Protein AF-A0A7J6SM25-F1 (afdb_monomer_lite)

Organism: Perkinsus olseni (NCBI:txid32597)

Secondary structure (DSSP, 8-state):
-EEE--SSS-EEEE-SS-TTT---EEEEHHHHHHHTTS-HHHHTTTS-GGGT---TT--TTGGG-HHHHHHHHHHHHGGGHHHHIIIIIHHHHHHHHHHHHHHHHTT-HHHHHHHHHHHHHHHHHHHHHHHHHHGGGEEES-TT-TT-EEE----HHHHHHTT-SGGGGS-------SSPPPTT----------------------

Radius of gyration: 27.69 Å; chains: 1; bounding box: 70×31×83 Å

Foldseek 3Di:
DDWDPDPVWIWAFDWLDDPLQTAGATQTVVLVVVCVVDDLVVSCLQAPQLPVDDPPVDCPCLLSHLNSLRVLLVVLCVLPVVVSSVQARVVLNVVLNVQRVVLSVVSDRVSSRVSRVVSSVVSNVSSVVSCQQQPPQWRAQDPVRRHDIHRPDDPLLVCVQVVVDPCPVPDDDDDPDPDRDGSPDDPDDPDDDDDDDDDDDDDDDD

pLDDT: mean 83.97, std 19.09, range [27.69, 98.69]

Sequence (206 aa):
MLGYPDPANPVVFYGTDQPSSSVFVPFLAKTLKEASANDLEGSKKLYSSYYQLGNRADFTTARDSAWWAFDFVSNWMNMNYQNMSEQYVKPAIAEWQPKMIAAADAATTTEAMDAQSSVVKAWWDLSDKLVVRYNDGYYSFPESDPEKVFYMGYPADYLAQIGFNKDYIYPKYVQAAGTPLHADTMVERVGMSYWSVAVAVVVALL

Structure (mmCIF, N/CA/C/O backbone):
data_AF-A0A7J6SM25-F1
#
_entry.id   AF-A0A7J6SM25-F1
#
loop_
_atom_site.group_PDB
_atom_site.id
_atom_site.type_symbol
_atom_site.label_atom_id
_atom_site.label_alt_id
_atom_site.label_comp_id
_atom_site.label_asym_id
_atom_site.label_entity_id
_atom_site.label_seq_id
_atom_site.pdbx_PDB_ins_code
_atom_site.Cartn_x
_atom_site.Cartn_y
_atom_site.Cartn_z
_atom_site.occupancy
_atom_site.B_iso_or_equiv
_atom_site.auth_seq_id
_atom_site.auth_comp_id
_atom_site.auth_asym_id
_atom_site.auth_atom_id
_atom_site.pdbx_PDB_model_num
ATOM 1 N N . MET A 1 1 ? -15.952 -3.440 -1.446 1.00 56.16 1 MET A N 1
ATOM 2 C CA . MET A 1 1 ? -16.344 -3.721 -0.051 1.00 56.16 1 MET A CA 1
ATOM 3 C C . MET A 1 1 ? -16.865 -5.143 0.002 1.00 56.16 1 MET A C 1
ATOM 5 O O . MET A 1 1 ? -17.793 -5.456 -0.732 1.00 56.16 1 MET A O 1
ATOM 9 N N . LEU A 1 2 ? -16.240 -5.997 0.805 1.00 60.22 2 LEU A N 1
ATOM 10 C CA . LEU A 1 2 ? -16.721 -7.350 1.094 1.00 60.22 2 LEU A CA 1
ATOM 11 C C . LEU A 1 2 ? -16.978 -7.411 2.605 1.00 60.22 2 LEU A C 1
ATOM 13 O O . LEU A 1 2 ? -16.144 -6.958 3.388 1.00 60.22 2 LEU A O 1
ATOM 17 N N . GLY A 1 3 ? -18.160 -7.868 3.015 1.00 61.50 3 GLY A N 1
ATOM 18 C CA . GLY A 1 3 ? -18.493 -8.050 4.431 1.00 61.50 3 GLY A CA 1
ATOM 19 C C . GLY A 1 3 ? -18.092 -9.447 4.890 1.00 61.50 3 GLY A C 1
ATOM 20 O O . GLY A 1 3 ? -18.369 -10.414 4.180 1.00 61.50 3 GLY A O 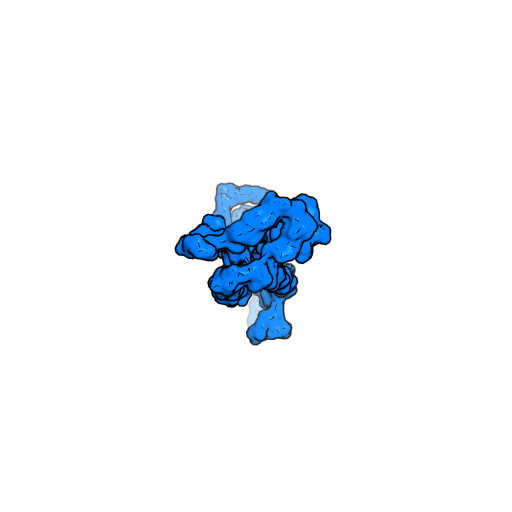1
ATOM 21 N N . TYR A 1 4 ? -17.452 -9.559 6.054 1.00 67.75 4 TYR A N 1
ATOM 22 C CA . TYR A 1 4 ? -17.162 -10.854 6.670 1.00 67.75 4 TYR A CA 1
ATOM 23 C C . TYR A 1 4 ? -18.323 -11.275 7.582 1.00 67.75 4 TYR A C 1
ATOM 25 O O . TYR A 1 4 ? -18.686 -10.503 8.478 1.00 67.75 4 TYR A O 1
ATOM 33 N N . PRO A 1 5 ? -18.937 -12.454 7.370 1.00 63.44 5 PRO A N 1
ATOM 34 C CA . PRO A 1 5 ? -20.103 -12.886 8.127 1.00 63.44 5 PRO A CA 1
ATOM 35 C C . PRO A 1 5 ? -19.690 -13.510 9.469 1.00 63.44 5 PRO A C 1
ATOM 37 O O . PRO A 1 5 ? -19.897 -14.698 9.694 1.00 63.44 5 PRO A O 1
ATOM 40 N N . ASP A 1 6 ? -19.125 -12.707 10.372 1.00 78.88 6 ASP A N 1
ATOM 41 C CA . ASP A 1 6 ? -19.120 -13.012 11.806 1.00 78.88 6 ASP A CA 1
ATOM 42 C C . ASP A 1 6 ? -20.245 -12.198 12.474 1.00 78.88 6 ASP A C 1
ATOM 44 O O . ASP A 1 6 ? -20.138 -10.973 12.572 1.00 78.88 6 ASP A O 1
ATOM 48 N N . PRO A 1 7 ? -21.343 -12.836 12.924 1.00 77.88 7 PRO A N 1
ATOM 49 C CA . PRO A 1 7 ? -22.439 -12.145 13.599 1.00 77.88 7 PRO A CA 1
ATOM 50 C C . PRO A 1 7 ? -22.032 -11.464 14.913 1.00 77.88 7 PRO A C 1
ATOM 52 O O . PRO A 1 7 ? -22.690 -10.507 15.321 1.00 77.88 7 PRO A O 1
ATOM 55 N N . ALA A 1 8 ? -2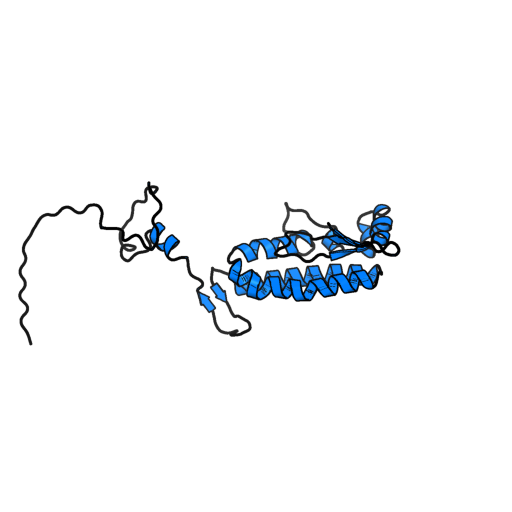0.986 -11.953 15.588 1.00 83.44 8 ALA A N 1
ATOM 56 C CA . ALA A 1 8 ? -20.513 -11.392 16.849 1.00 83.44 8 ALA A CA 1
ATOM 57 C C . ALA A 1 8 ? -19.586 -10.190 16.621 1.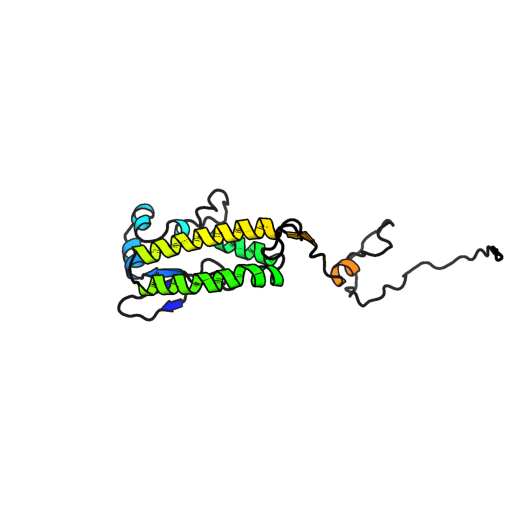00 83.44 8 ALA A C 1
ATOM 59 O O . ALA A 1 8 ? -19.705 -9.180 17.318 1.00 83.44 8 ALA A O 1
ATOM 60 N N . ASN A 1 9 ? -18.702 -10.272 15.623 1.00 87.00 9 ASN A N 1
ATOM 61 C CA . ASN A 1 9 ? -17.765 -9.206 15.272 1.00 87.00 9 ASN A CA 1
ATOM 62 C C . ASN A 1 9 ? -17.786 -8.916 13.763 1.00 87.00 9 ASN A C 1
ATOM 64 O O . ASN A 1 9 ? -16.825 -9.223 13.060 1.00 87.00 9 ASN A O 1
ATOM 68 N N . PRO A 1 10 ? -18.855 -8.294 13.238 1.00 92.06 10 PRO A N 1
ATOM 69 C CA . PRO A 1 10 ? -18.930 -7.999 11.814 1.00 92.06 10 PRO A CA 1
ATOM 70 C C . PRO A 1 10 ? -17.817 -7.033 11.389 1.00 92.06 10 PRO A C 1
ATOM 72 O O . PRO A 1 10 ? -17.609 -5.984 12.011 1.00 92.06 10 PRO A O 1
ATOM 75 N N . VAL A 1 11 ? -17.128 -7.375 10.296 1.00 94.81 11 VAL A N 1
ATOM 76 C CA . VAL A 1 11 ? -16.009 -6.600 9.738 1.00 94.81 11 VAL A CA 1
ATOM 77 C C . VAL A 1 11 ? -16.302 -6.192 8.301 1.00 94.81 11 VAL A C 1
ATOM 79 O O . VAL A 1 11 ? -16.774 -6.982 7.478 1.00 94.81 11 VAL A O 1
ATOM 82 N N . VAL A 1 12 ? -15.988 -4.937 7.998 1.00 94.38 12 VAL A N 1
ATOM 83 C CA . VAL A 1 12 ? -15.967 -4.383 6.651 1.00 94.38 12 VAL A CA 1
ATOM 84 C C . VAL A 1 12 ? -14.541 -4.432 6.129 1.00 94.38 12 VAL A C 1
ATOM 86 O O . VAL A 1 12 ? -13.665 -3.754 6.658 1.00 94.38 12 VAL A O 1
ATOM 89 N N . PHE A 1 13 ? -14.317 -5.184 5.057 1.00 94.75 13 PHE A N 1
ATOM 90 C CA . PHE A 1 13 ? -13.052 -5.158 4.339 1.00 94.75 13 PHE A CA 1
ATOM 91 C C . PHE A 1 13 ? -13.094 -4.100 3.230 1.00 94.75 13 PHE A C 1
ATOM 93 O O . PHE A 1 13 ? -13.897 -4.174 2.285 1.00 94.75 13 PHE A O 1
ATOM 100 N N . TYR A 1 14 ? -12.229 -3.098 3.368 1.00 94.19 14 TYR A N 1
ATOM 101 C CA . TYR A 1 14 ? -12.132 -1.938 2.489 1.00 94.19 14 TYR A CA 1
ATOM 102 C C . TYR A 1 14 ? -10.816 -1.963 1.705 1.00 94.19 14 TYR A C 1
ATOM 104 O O . TYR A 1 14 ? -9.746 -2.080 2.289 1.00 94.19 14 TYR A O 1
ATOM 112 N N . GLY A 1 15 ? -10.906 -1.870 0.379 1.00 93.75 15 GLY A N 1
ATOM 113 C CA . GLY A 1 15 ? -9.759 -1.645 -0.500 1.00 93.75 15 GLY A CA 1
ATOM 114 C C . GLY A 1 15 ? -9.807 -0.202 -0.982 1.00 93.75 15 GLY A C 1
ATOM 115 O O . GLY A 1 15 ? -10.838 0.220 -1.506 1.00 93.75 15 GLY A O 1
ATOM 116 N N . THR A 1 16 ? -8.738 0.550 -0.741 1.00 91.00 16 THR A N 1
ATOM 117 C CA . THR A 1 16 ? -8.718 2.001 -0.971 1.00 91.00 16 THR A CA 1
ATOM 118 C C . THR A 1 16 ? -8.619 2.372 -2.452 1.00 91.00 16 THR A C 1
ATOM 120 O O . THR A 1 16 ? -9.156 3.405 -2.851 1.00 91.00 16 THR A O 1
ATOM 123 N N . ASP A 1 17 ? -7.965 1.525 -3.248 1.00 91.25 17 ASP A N 1
ATOM 124 C CA . ASP A 1 17 ? -7.811 1.676 -4.695 1.00 91.25 17 ASP A CA 1
ATOM 125 C C . ASP A 1 17 ? -8.132 0.342 -5.413 1.00 91.25 17 ASP A C 1
ATOM 127 O O . ASP A 1 17 ? -9.033 -0.394 -4.992 1.00 91.25 17 ASP A O 1
ATOM 131 N N . GLN A 1 18 ? -7.442 0.001 -6.505 1.00 90.00 18 GLN A N 1
ATOM 132 C CA . GLN A 1 18 ? -7.755 -1.171 -7.313 1.00 90.00 18 GLN A CA 1
ATOM 133 C C . GLN A 1 18 ? -7.254 -2.492 -6.691 1.00 90.00 18 GLN A C 1
ATOM 135 O O . GLN A 1 18 ? -6.228 -2.517 -6.002 1.00 90.00 18 GLN A O 1
ATOM 140 N N . PRO A 1 19 ? -7.921 -3.632 -6.970 1.00 89.38 19 PRO A N 1
ATOM 141 C CA . PRO A 1 19 ? -7.558 -4.928 -6.388 1.00 89.38 19 PRO A CA 1
ATOM 142 C C . PRO A 1 19 ? -6.155 -5.439 -6.745 1.00 89.38 19 PRO A C 1
ATOM 144 O O . PRO A 1 19 ? -5.593 -6.234 -6.002 1.00 89.38 19 PRO A O 1
ATOM 147 N N . SER A 1 20 ? -5.587 -5.018 -7.877 1.00 92.69 20 SER A N 1
ATOM 148 C CA . SER A 1 20 ? -4.259 -5.450 -8.343 1.00 92.69 20 SER A CA 1
ATOM 149 C C . SER A 1 20 ? -3.097 -4.852 -7.546 1.00 92.69 20 SER A C 1
ATOM 151 O O . SER A 1 20 ? -1.991 -5.383 -7.621 1.00 92.69 20 SER A O 1
ATOM 153 N N . SER A 1 21 ? -3.328 -3.766 -6.805 1.00 95.62 21 SER A N 1
ATOM 154 C CA . SER A 1 21 ? -2.304 -3.029 -6.048 1.00 95.62 21 SER A CA 1
ATOM 155 C C . SER A 1 21 ? -2.666 -2.791 -4.582 1.00 95.62 21 SER A C 1
ATOM 157 O O . SER A 1 21 ? -1.860 -2.227 -3.844 1.00 95.62 21 SER A O 1
ATOM 159 N N . SER A 1 22 ? -3.860 -3.202 -4.151 1.00 95.81 22 SER A N 1
ATOM 160 C CA . SER A 1 22 ? -4.375 -2.953 -2.804 1.00 95.81 22 SER A CA 1
ATOM 161 C C . SER A 1 22 ? -4.453 -4.220 -1.962 1.00 95.81 22 SER A C 1
ATOM 163 O O . SER A 1 22 ? -4.520 -5.335 -2.476 1.00 95.81 22 SER A O 1
ATOM 165 N N . VAL A 1 23 ? -4.538 -4.025 -0.648 1.00 96.69 23 VAL A N 1
ATOM 166 C CA . VAL A 1 23 ? -5.025 -5.039 0.291 1.00 96.69 23 VAL A CA 1
ATOM 167 C C . VAL A 1 23 ? -6.377 -4.630 0.847 1.00 96.69 23 VAL A C 1
ATOM 169 O O . VAL A 1 23 ? -6.723 -3.450 0.911 1.00 96.69 23 VAL A O 1
ATOM 172 N N . PHE A 1 24 ? -7.142 -5.623 1.273 1.00 96.75 24 PHE A N 1
ATOM 173 C CA . PHE A 1 24 ? -8.395 -5.414 1.969 1.00 96.75 24 PHE A CA 1
ATOM 174 C C . PHE A 1 24 ? -8.135 -5.169 3.454 1.00 96.75 24 PHE A C 1
ATOM 176 O O . PHE A 1 24 ? -7.726 -6.079 4.175 1.00 96.75 24 PHE A O 1
ATOM 183 N N . VAL A 1 25 ? -8.392 -3.941 3.896 1.00 97.38 25 VAL A N 1
ATOM 184 C CA . VAL A 1 25 ? -8.118 -3.435 5.244 1.00 97.38 25 VAL A CA 1
ATOM 185 C C . VAL A 1 25 ? -9.377 -3.537 6.114 1.00 97.38 25 VAL A C 1
ATOM 187 O O . VAL A 1 25 ? -10.463 -3.188 5.638 1.00 97.38 25 VAL A O 1
ATOM 190 N N . PRO A 1 26 ? -9.279 -4.020 7.366 1.00 96.50 26 PRO A N 1
ATOM 191 C CA . PRO A 1 26 ? -10.447 -4.278 8.195 1.00 96.50 26 PRO A CA 1
ATOM 192 C C . PRO A 1 26 ? -10.938 -3.021 8.917 1.00 96.50 26 PRO A C 1
ATOM 194 O O . PRO A 1 26 ? -10.173 -2.304 9.560 1.00 96.50 26 PRO A O 1
ATOM 197 N N . PHE A 1 27 ? -12.249 -2.813 8.888 1.00 96.44 27 PHE A N 1
ATOM 198 C CA . PHE A 1 27 ? -12.964 -1.853 9.719 1.00 96.44 27 PHE A CA 1
ATOM 199 C C . PHE A 1 27 ? -14.048 -2.586 10.502 1.00 96.44 27 PHE A C 1
ATOM 201 O O . PHE A 1 27 ? -15.001 -3.116 9.928 1.00 96.44 27 PHE A O 1
ATOM 208 N N . LEU A 1 28 ? -13.912 -2.628 11.826 1.00 95.31 28 LEU A N 1
ATOM 209 C CA . LEU A 1 28 ? -14.888 -3.297 12.681 1.00 95.31 28 LEU A CA 1
ATOM 210 C C . LEU A 1 28 ? -16.194 -2.497 12.690 1.00 95.31 28 LEU A C 1
ATOM 212 O O . LEU A 1 28 ? -16.190 -1.290 12.941 1.00 95.31 28 LEU A O 1
ATOM 216 N N . ALA A 1 29 ? -17.332 -3.156 12.476 1.00 94.25 29 ALA A N 1
ATOM 217 C CA . ALA A 1 29 ? -18.610 -2.452 12.395 1.00 94.25 29 ALA A CA 1
ATOM 218 C C . ALA A 1 29 ? -18.985 -1.765 13.719 1.00 94.25 29 ALA A C 1
ATOM 220 O O . ALA A 1 29 ? -19.589 -0.694 13.701 1.00 94.25 29 ALA A O 1
ATOM 221 N N . LYS A 1 30 ? -18.586 -2.329 14.872 1.00 93.38 30 LYS A N 1
ATOM 222 C CA . LYS A 1 30 ? -18.767 -1.689 16.190 1.00 93.38 30 LYS A CA 1
ATOM 223 C C . LYS A 1 30 ? -18.033 -0.349 16.283 1.00 93.38 30 LYS A C 1
ATOM 225 O O . LYS A 1 30 ? -18.595 0.632 16.757 1.00 93.38 30 LYS A O 1
ATOM 230 N N . THR A 1 31 ? -16.818 -0.309 15.753 1.00 95.19 31 THR A N 1
ATOM 231 C CA . THR A 1 31 ? -15.947 0.863 15.733 1.00 95.19 31 THR A CA 1
ATOM 232 C C . THR A 1 31 ? -16.470 1.910 14.753 1.00 95.19 31 THR A C 1
ATOM 234 O O . THR A 1 31 ? -16.541 3.085 15.097 1.00 95.19 31 THR A O 1
ATOM 237 N N . LEU A 1 32 ? -16.930 1.489 13.568 1.00 94.44 32 LEU A N 1
ATOM 238 C CA . LEU A 1 32 ? -17.595 2.378 12.608 1.00 94.44 32 LEU A CA 1
ATOM 239 C C . LEU A 1 32 ? -18.896 2.967 13.171 1.00 94.44 32 LEU A C 1
ATOM 241 O O . LEU A 1 32 ? -19.175 4.148 12.977 1.00 94.44 32 LEU A O 1
ATOM 245 N N . LYS A 1 33 ? -19.684 2.164 13.897 1.00 94.81 33 LYS A N 1
ATOM 246 C CA . LYS A 1 33 ? -20.903 2.628 14.568 1.00 94.81 33 LYS A CA 1
ATOM 247 C C . LYS A 1 33 ? -20.586 3.695 15.611 1.00 94.81 33 LYS A C 1
ATOM 249 O O . LYS A 1 33 ? -21.262 4.719 15.634 1.00 94.81 33 LYS A O 1
ATOM 254 N N . GLU A 1 34 ? -19.566 3.486 16.440 1.00 95.56 34 GLU A N 1
ATOM 255 C CA . GLU A 1 34 ? -19.124 4.500 17.404 1.00 95.56 34 GLU A CA 1
ATOM 256 C C . GLU A 1 34 ? -18.622 5.764 16.692 1.00 95.56 34 GLU A C 1
ATOM 258 O O . GLU A 1 34 ? -19.041 6.869 17.031 1.00 95.56 34 GLU A O 1
ATOM 263 N N . ALA A 1 35 ? -17.808 5.617 15.645 1.00 95.44 35 ALA A N 1
ATOM 264 C CA . ALA A 1 35 ? -17.285 6.744 14.878 1.00 95.44 35 ALA A CA 1
ATOM 265 C C . ALA A 1 35 ? -18.387 7.580 14.217 1.00 95.44 35 ALA A C 1
ATOM 267 O O . ALA A 1 35 ? -18.276 8.797 14.168 1.00 95.44 35 ALA A O 1
ATOM 268 N N . SER A 1 36 ? -19.486 6.955 13.779 1.00 94.50 36 SER A N 1
ATOM 269 C CA . SER A 1 36 ? -20.624 7.669 13.177 1.00 94.50 36 SER A CA 1
ATOM 270 C C . SER A 1 36 ? -21.302 8.676 14.116 1.00 94.50 36 SER A C 1
ATOM 272 O O . SER A 1 36 ? -22.010 9.564 13.649 1.00 94.50 36 SER A O 1
ATOM 274 N N . ALA A 1 37 ? -21.080 8.550 15.428 1.00 96.31 37 ALA A N 1
ATOM 275 C CA . ALA A 1 37 ? -21.576 9.473 16.445 1.00 96.31 37 ALA A CA 1
ATOM 276 C C . ALA A 1 37 ? -20.542 10.542 16.858 1.00 96.31 37 ALA A C 1
ATOM 278 O O . ALA A 1 37 ? -20.826 11.345 17.745 1.00 96.31 37 ALA A O 1
ATOM 279 N N . ASN A 1 38 ? -19.352 10.546 16.252 1.00 94.62 38 ASN A N 1
ATOM 280 C CA . ASN A 1 38 ? -18.265 11.477 16.541 1.00 94.62 38 ASN A CA 1
ATOM 281 C C . ASN A 1 38 ? -17.958 12.348 15.312 1.00 94.62 38 ASN A C 1
ATOM 283 O O . ASN A 1 38 ? -18.277 11.997 14.177 1.00 94.62 38 ASN A O 1
ATOM 287 N N . ASP A 1 39 ? -17.305 13.486 15.536 1.00 94.81 39 ASP A N 1
ATOM 288 C CA . ASP A 1 39 ? -16.662 14.237 14.461 1.00 94.81 39 ASP A CA 1
ATOM 289 C C . ASP A 1 39 ? -15.348 13.554 14.021 1.00 94.81 39 ASP A C 1
ATOM 291 O O . ASP A 1 39 ? -14.989 12.463 14.486 1.00 94.81 39 ASP A O 1
ATOM 295 N N . LEU A 1 40 ? -14.627 14.177 13.083 1.00 90.62 40 LEU A N 1
ATOM 296 C CA . LEU A 1 40 ? -13.364 13.628 12.577 1.00 90.62 40 LEU A CA 1
ATOM 297 C C . LEU A 1 40 ? -12.321 13.479 13.691 1.00 90.62 40 LEU A C 1
ATOM 299 O O . LEU A 1 40 ? -11.672 12.437 13.778 1.00 90.62 40 LEU A O 1
ATOM 303 N N . GLU A 1 41 ? -12.206 14.475 14.574 1.00 93.56 41 GLU A N 1
ATOM 304 C CA . GLU A 1 41 ? -11.247 14.457 15.682 1.00 93.56 41 GLU A CA 1
ATOM 305 C C . GLU A 1 41 ? -11.568 13.339 16.681 1.00 93.56 41 GLU A C 1
ATOM 307 O O . GLU A 1 41 ? -10.705 12.518 16.996 1.00 93.56 41 GLU A O 1
ATOM 312 N N . GLY A 1 42 ? -12.829 13.232 17.108 1.00 93.56 42 GLY A N 1
ATOM 313 C CA . GLY A 1 42 ? -13.296 12.181 18.011 1.00 93.56 42 GLY A CA 1
ATOM 314 C C . GLY A 1 42 ? -13.166 10.773 17.426 1.00 93.56 42 GLY A C 1
ATOM 315 O O . GLY A 1 42 ? -13.029 9.806 18.177 1.00 93.56 42 GLY A O 1
ATOM 316 N N . SER A 1 43 ? -13.138 10.649 16.097 1.00 94.75 43 SER A N 1
ATOM 317 C CA . SER A 1 43 ? -12.981 9.375 15.390 1.00 94.75 43 SER A CA 1
ATOM 318 C C . SER A 1 43 ? -11.528 8.901 15.253 1.00 94.75 43 SER A C 1
ATOM 320 O O . SER A 1 43 ? -11.309 7.726 14.957 1.00 94.75 43 SER A O 1
ATOM 322 N N . LYS A 1 44 ? -10.520 9.752 15.501 1.00 93.81 44 LYS A N 1
ATOM 323 C CA . LYS A 1 44 ? -9.092 9.386 15.346 1.00 93.81 44 LYS A CA 1
ATOM 324 C C . LYS A 1 44 ? -8.613 8.286 16.295 1.00 93.81 44 LYS A C 1
ATOM 326 O O . LYS A 1 44 ? -7.612 7.639 16.023 1.00 93.81 44 LYS A O 1
ATOM 331 N N . LYS A 1 45 ? -9.323 8.072 17.406 1.00 94.12 45 LYS A N 1
ATOM 332 C CA . LYS A 1 45 ? -9.065 6.976 18.360 1.00 94.12 45 LYS A CA 1
ATOM 333 C C . LYS A 1 45 ? -9.712 5.645 17.951 1.00 94.12 45 LYS A C 1
ATOM 335 O O . LYS A 1 45 ? -9.545 4.648 18.646 1.00 94.12 45 LYS A O 1
ATOM 340 N N . LEU A 1 46 ? -10.538 5.659 16.903 1.00 96.81 46 LEU A N 1
ATOM 341 C CA . LEU A 1 46 ? -11.371 4.530 16.491 1.00 96.81 46 LEU A CA 1
ATOM 342 C C . LEU A 1 46 ? -10.815 3.866 15.234 1.00 96.81 46 LEU A C 1
ATOM 344 O O . LEU A 1 46 ? -10.841 2.650 15.112 1.00 96.81 46 LEU A O 1
ATOM 348 N N . TYR A 1 47 ? -10.288 4.640 14.297 1.00 96.62 47 TYR A N 1
ATOM 349 C CA . TYR A 1 47 ? -9.604 4.111 13.126 1.00 96.62 47 TYR A CA 1
ATOM 350 C C . TYR A 1 47 ? -8.536 5.095 12.668 1.00 96.62 47 TYR A C 1
ATOM 352 O O . TYR A 1 47 ? -8.537 6.269 13.043 1.00 96.62 47 TYR A O 1
ATOM 360 N N . SER A 1 48 ? -7.615 4.600 11.851 1.00 97.12 48 SER A N 1
ATOM 361 C CA . SER A 1 48 ? -6.443 5.358 11.443 1.00 97.12 48 SER A CA 1
ATOM 362 C C . SER A 1 48 ? -6.815 6.638 10.688 1.00 97.12 48 SER A C 1
ATOM 364 O O . SER A 1 48 ? -7.593 6.610 9.728 1.00 97.12 48 SER A O 1
ATOM 366 N N . SER A 1 49 ? -6.204 7.762 11.077 1.00 95.94 49 SER A N 1
ATOM 367 C CA . SER A 1 49 ? -6.439 9.076 10.465 1.00 95.94 49 SER A CA 1
ATOM 368 C C . SER A 1 49 ? -6.088 9.121 8.977 1.00 95.94 49 SER A C 1
ATOM 370 O O . SER A 1 49 ? -6.663 9.930 8.253 1.00 95.94 49 SER A O 1
ATOM 372 N N . TYR A 1 50 ? -5.227 8.217 8.493 1.00 96.75 50 TYR A N 1
ATOM 373 C CA . TYR A 1 50 ? -4.931 8.088 7.063 1.00 96.75 50 TYR A CA 1
ATOM 374 C C . TYR A 1 50 ? -6.188 7.851 6.213 1.00 96.75 50 TYR A C 1
ATOM 376 O O . TYR A 1 50 ? -6.232 8.248 5.052 1.00 96.75 50 TYR A O 1
ATOM 384 N N . TYR A 1 51 ? -7.223 7.223 6.779 1.00 95.94 51 TYR A N 1
ATOM 385 C CA . TYR A 1 51 ? -8.485 6.943 6.086 1.00 95.94 51 TYR A CA 1
ATOM 386 C C . TYR A 1 51 ? -9.524 8.062 6.238 1.00 95.94 51 TYR A C 1
ATOM 388 O O . TYR A 1 51 ? -10.597 7.975 5.649 1.00 95.94 51 TYR A O 1
ATOM 396 N N . GLN A 1 52 ? -9.217 9.118 6.998 1.00 93.75 52 GLN A N 1
ATOM 397 C CA . GLN A 1 52 ? -10.044 10.329 7.079 1.00 93.75 52 GLN A CA 1
ATOM 398 C C . GLN A 1 52 ? -9.684 11.349 5.989 1.00 93.75 52 GLN A C 1
ATOM 400 O O . GLN A 1 52 ? -10.472 12.247 5.696 1.00 93.75 52 GLN A O 1
ATOM 405 N N . LEU A 1 53 ? -8.496 11.217 5.388 1.00 88.94 53 LEU A N 1
ATOM 406 C CA . LEU A 1 53 ? -7.957 12.141 4.396 1.00 88.94 53 LEU A CA 1
ATOM 407 C C . LEU A 1 53 ? -7.921 11.490 3.011 1.00 88.94 53 LEU A C 1
ATOM 409 O O . LEU A 1 53 ? -7.389 10.396 2.824 1.00 88.94 53 LEU A O 1
ATOM 413 N N . GLY A 1 54 ? -8.469 12.188 2.017 1.00 84.00 54 GLY A N 1
ATOM 414 C CA . GLY A 1 54 ? -8.556 11.700 0.637 1.00 84.00 54 GLY A CA 1
ATOM 415 C C . GLY A 1 54 ? -8.806 12.804 -0.386 1.00 84.00 54 GLY A C 1
ATOM 416 O O . GLY A 1 54 ? -9.503 12.572 -1.373 1.00 84.00 54 GLY A O 1
ATOM 417 N N . ASN A 1 55 ? -8.301 14.020 -0.138 1.00 90.00 55 ASN A N 1
ATOM 418 C CA . ASN A 1 55 ? -8.437 15.117 -1.092 1.00 90.00 55 ASN A CA 1
ATOM 419 C C . ASN A 1 55 ? -7.607 14.825 -2.350 1.00 90.00 55 ASN A C 1
ATOM 421 O O . ASN A 1 55 ? -6.388 14.964 -2.357 1.00 90.00 55 ASN A O 1
ATOM 425 N N . ARG A 1 56 ? -8.294 14.445 -3.426 1.00 90.88 56 ARG A N 1
ATOM 426 C CA . ARG A 1 56 ? -7.675 14.070 -4.706 1.00 90.88 56 ARG A CA 1
ATOM 427 C C . ARG A 1 56 ? -7.179 15.268 -5.515 1.00 90.88 56 ARG A C 1
ATOM 429 O O . ARG A 1 56 ? -6.472 15.085 -6.496 1.00 90.88 56 ARG A O 1
ATOM 436 N N . ALA A 1 57 ? -7.573 16.482 -5.135 1.00 92.44 57 ALA A N 1
ATOM 437 C CA . ALA A 1 57 ? -7.158 17.708 -5.809 1.00 92.44 57 ALA A CA 1
ATOM 438 C C . ALA A 1 57 ? -5.883 18.321 -5.205 1.00 92.44 57 ALA A C 1
ATOM 440 O O . ALA A 1 57 ? -5.369 19.295 -5.748 1.00 92.44 57 ALA A O 1
ATOM 441 N N . ASP A 1 58 ? -5.384 17.781 -4.088 1.00 90.19 58 ASP A N 1
ATOM 442 C CA . ASP A 1 58 ? -4.252 18.341 -3.357 1.00 90.19 58 ASP A CA 1
ATOM 443 C C . ASP A 1 58 ? -3.297 17.237 -2.892 1.00 90.19 58 ASP A C 1
ATOM 445 O O . ASP A 1 58 ? -3.611 16.439 -2.008 1.00 90.19 58 ASP A O 1
ATOM 449 N N . PHE A 1 59 ? -2.106 17.215 -3.488 1.00 93.88 59 PHE A N 1
ATOM 450 C CA . PHE A 1 59 ? -1.065 16.248 -3.154 1.00 93.88 59 PHE A CA 1
ATOM 451 C C . PHE A 1 59 ? -0.197 16.686 -1.960 1.00 93.88 59 PHE A C 1
ATOM 453 O O . PHE A 1 59 ? 0.607 15.902 -1.464 1.00 93.88 59 PHE A O 1
ATOM 460 N N . THR A 1 60 ? -0.344 17.914 -1.447 1.00 93.50 60 THR A N 1
ATOM 461 C CA . THR A 1 60 ? 0.488 18.410 -0.331 1.00 93.50 60 THR A CA 1
ATOM 462 C C . THR A 1 60 ? 0.271 17.628 0.965 1.00 93.50 60 THR A C 1
ATOM 464 O O . THR A 1 60 ? 1.186 17.515 1.777 1.00 93.50 60 THR A O 1
ATOM 467 N N . THR A 1 61 ? -0.909 17.026 1.124 1.00 90.88 61 THR A N 1
ATOM 468 C CA . THR A 1 61 ? -1.280 16.172 2.265 1.00 90.88 61 THR A CA 1
ATOM 469 C C . THR A 1 61 ? -1.232 14.680 1.926 1.00 90.88 61 THR A C 1
ATOM 471 O O . THR A 1 61 ? -1.711 13.850 2.697 1.00 90.88 61 THR A O 1
ATOM 474 N N . ALA A 1 62 ? -0.648 14.307 0.779 1.00 94.38 62 ALA A N 1
ATOM 475 C CA . ALA A 1 62 ? -0.678 12.934 0.281 1.00 94.38 62 ALA A CA 1
ATOM 476 C C . ALA A 1 62 ? -0.113 11.927 1.283 1.00 94.38 62 ALA A C 1
ATOM 478 O O . ALA A 1 62 ? -0.730 10.893 1.520 1.00 94.38 62 ALA A O 1
ATOM 479 N N . ARG A 1 63 ? 1.003 12.255 1.944 1.00 95.00 63 ARG A N 1
ATOM 480 C CA . ARG A 1 63 ? 1.644 11.362 2.925 1.00 95.00 63 ARG A CA 1
ATOM 481 C C . ARG A 1 63 ? 0.754 11.021 4.124 1.00 95.00 63 ARG A C 1
ATOM 483 O O . ARG A 1 63 ? 0.955 9.975 4.734 1.00 95.00 63 ARG A O 1
ATOM 490 N N . ASP A 1 64 ? -0.271 11.827 4.385 1.00 95.31 64 ASP A N 1
ATOM 491 C CA . ASP A 1 64 ? -1.268 11.598 5.431 1.00 95.31 64 ASP A CA 1
ATOM 492 C C . ASP A 1 64 ? -2.561 10.956 4.903 1.00 95.31 64 ASP A C 1
ATOM 494 O O . ASP A 1 64 ? -3.541 10.846 5.635 1.00 95.31 64 ASP A O 1
ATOM 498 N N . SER A 1 65 ? -2.579 10.472 3.660 1.00 96.62 65 SER A N 1
ATOM 499 C CA . SER A 1 65 ? -3.745 9.853 3.032 1.00 96.62 65 SER A CA 1
ATOM 500 C C . SER A 1 65 ? -3.474 8.411 2.615 1.00 96.62 65 SER A C 1
ATOM 502 O O . SER A 1 65 ? -2.564 8.121 1.837 1.00 96.62 65 SER A O 1
ATOM 504 N N . ALA A 1 66 ? -4.339 7.501 3.069 1.00 97.12 66 ALA A N 1
ATOM 505 C CA . ALA A 1 66 ? -4.373 6.132 2.573 1.00 97.12 66 ALA A CA 1
ATOM 506 C C . ALA A 1 66 ? -4.679 6.118 1.071 1.00 97.12 66 ALA A C 1
ATOM 508 O O . ALA A 1 66 ? -4.053 5.373 0.328 1.00 97.12 66 ALA A O 1
ATOM 509 N N . TRP A 1 67 ? -5.605 6.963 0.605 1.00 95.75 67 TRP A N 1
ATOM 510 C CA . TRP A 1 67 ? -5.976 6.992 -0.809 1.00 95.75 67 TRP A CA 1
ATOM 511 C C . TRP A 1 67 ? -4.777 7.285 -1.703 1.00 95.75 67 TRP A C 1
ATOM 513 O O . TRP A 1 67 ? -4.500 6.499 -2.603 1.00 95.75 67 TRP A O 1
ATOM 523 N N . TRP A 1 68 ? -4.004 8.321 -1.380 1.00 97.38 68 TRP A N 1
ATOM 524 C CA . TRP A 1 68 ? -2.795 8.634 -2.136 1.00 97.38 68 TRP A CA 1
ATOM 525 C C . TRP A 1 68 ? -1.720 7.547 -2.042 1.00 97.38 68 TRP A C 1
ATOM 527 O O . TRP A 1 68 ? -1.057 7.291 -3.039 1.00 97.38 68 TRP A O 1
ATOM 537 N N . ALA A 1 69 ? -1.562 6.873 -0.897 1.00 97.50 69 ALA A N 1
ATOM 538 C CA . ALA A 1 69 ? -0.580 5.793 -0.756 1.00 97.50 69 ALA A CA 1
ATOM 539 C C . ALA A 1 69 ? -0.868 4.626 -1.716 1.00 97.50 69 ALA A C 1
ATOM 541 O O . ALA A 1 69 ? 0.023 4.130 -2.404 1.00 97.50 69 ALA A O 1
ATOM 542 N N . PHE A 1 70 ? -2.130 4.191 -1.771 1.00 97.62 70 PHE A N 1
ATOM 543 C CA . PHE A 1 70 ? -2.555 3.089 -2.634 1.00 97.62 70 PHE A CA 1
ATOM 544 C C . PHE A 1 70 ? -2.600 3.498 -4.114 1.00 97.62 70 PHE A C 1
ATOM 546 O O . PHE A 1 70 ? -2.094 2.758 -4.961 1.00 97.62 70 PHE A O 1
ATOM 553 N N . ASP A 1 71 ? -3.128 4.686 -4.419 1.00 96.44 71 ASP A N 1
ATOM 554 C CA . ASP A 1 71 ? -3.191 5.234 -5.779 1.00 96.44 71 ASP A CA 1
ATOM 555 C C . ASP A 1 71 ? -1.790 5.458 -6.377 1.00 96.44 71 ASP A C 1
ATOM 557 O O . ASP A 1 71 ? -1.547 5.116 -7.534 1.00 96.44 71 ASP A O 1
ATOM 561 N N . PHE A 1 72 ? -0.821 5.934 -5.586 1.00 96.88 72 PHE A N 1
ATOM 562 C CA . PHE A 1 72 ? 0.546 6.141 -6.067 1.00 96.88 72 PHE A CA 1
ATOM 563 C C . PHE A 1 72 ? 1.199 4.824 -6.504 1.00 96.88 72 PHE A C 1
ATOM 565 O O . PHE A 1 72 ? 1.715 4.737 -7.619 1.00 96.88 72 PHE A O 1
ATOM 572 N N . VAL A 1 73 ? 1.139 3.776 -5.669 1.00 98.00 73 VAL A N 1
ATOM 573 C CA . VAL A 1 73 ? 1.655 2.440 -6.028 1.00 98.00 73 VAL A CA 1
ATOM 574 C C . VAL A 1 73 ? 0.983 1.926 -7.298 1.00 98.00 73 VAL A C 1
ATOM 576 O O . VAL A 1 73 ? 1.656 1.417 -8.191 1.00 98.00 73 VAL A O 1
ATOM 579 N N . SER A 1 74 ? -0.338 2.075 -7.385 1.00 96.88 74 SER A N 1
ATOM 580 C CA . SER A 1 74 ? -1.155 1.651 -8.521 1.00 96.88 74 SER A CA 1
ATOM 581 C C . SER A 1 74 ? -0.720 2.305 -9.834 1.00 96.88 74 SER A C 1
ATOM 583 O O . SER A 1 74 ? -0.427 1.617 -10.815 1.00 96.88 74 SER A O 1
ATOM 585 N N . ASN A 1 75 ? -0.606 3.633 -9.829 1.00 95.50 75 ASN A N 1
ATOM 586 C CA . ASN A 1 75 ? -0.219 4.414 -10.995 1.00 95.50 75 ASN A CA 1
ATOM 587 C C . ASN A 1 75 ? 1.234 4.162 -11.395 1.00 95.50 75 ASN A C 1
ATOM 589 O O . ASN A 1 75 ? 1.515 3.967 -12.577 1.00 95.50 75 ASN A O 1
ATOM 593 N N . TRP A 1 76 ? 2.151 4.099 -10.428 1.00 95.56 76 TRP A N 1
ATOM 594 C CA . TRP A 1 76 ? 3.561 3.851 -10.716 1.00 95.56 76 TRP A CA 1
ATOM 595 C C . TRP A 1 76 ? 3.770 2.440 -11.275 1.00 95.56 76 TRP A C 1
ATOM 597 O O . TRP A 1 76 ? 4.447 2.270 -12.287 1.00 95.56 76 TRP A O 1
ATOM 607 N N . MET A 1 77 ? 3.107 1.430 -10.696 1.00 95.69 77 MET A N 1
ATOM 608 C CA . MET A 1 77 ? 3.130 0.048 -11.188 1.00 95.69 77 MET A CA 1
ATOM 609 C C . MET A 1 77 ? 2.736 -0.055 -12.667 1.00 95.69 77 MET A C 1
ATOM 611 O O . MET A 1 77 ? 3.293 -0.889 -13.376 1.00 95.69 77 MET A O 1
ATOM 615 N N . ASN A 1 78 ? 1.829 0.791 -13.167 1.00 92.69 78 ASN A N 1
ATOM 616 C CA . ASN A 1 78 ? 1.397 0.743 -14.567 1.00 92.69 78 ASN A CA 1
ATOM 617 C C . ASN A 1 78 ? 2.508 1.082 -15.579 1.00 92.69 78 ASN A C 1
ATOM 619 O O . ASN A 1 78 ? 2.385 0.696 -16.740 1.00 92.69 78 ASN A O 1
ATOM 623 N N . MET A 1 79 ? 3.605 1.734 -15.169 1.00 90.62 79 MET A N 1
ATOM 624 C CA . MET A 1 79 ? 4.734 2.042 -16.062 1.00 90.62 79 MET A CA 1
ATOM 625 C C . MET A 1 79 ? 5.434 0.783 -16.586 1.00 90.62 79 MET A C 1
ATOM 627 O O . MET A 1 79 ? 5.869 0.738 -17.735 1.00 90.62 79 MET A O 1
ATOM 631 N N . ASN A 1 80 ? 5.522 -0.255 -15.756 1.00 91.12 80 ASN A N 1
ATOM 632 C CA . ASN A 1 80 ? 5.924 -1.592 -16.170 1.00 91.12 80 ASN A CA 1
ATOM 633 C C . ASN A 1 80 ? 5.153 -2.621 -15.344 1.00 91.12 80 ASN A C 1
ATOM 635 O O . ASN A 1 80 ? 5.691 -3.252 -14.432 1.00 91.12 80 ASN A O 1
ATOM 639 N N . TYR A 1 81 ? 3.871 -2.777 -15.681 1.00 92.19 81 TYR A N 1
ATOM 640 C CA . TYR A 1 81 ? 2.939 -3.603 -14.917 1.00 92.19 81 TYR A CA 1
ATOM 641 C C . TYR A 1 81 ? 3.467 -5.015 -14.673 1.00 92.19 81 TYR A C 1
ATOM 643 O O . TYR A 1 81 ? 3.384 -5.517 -13.555 1.00 92.19 81 TYR A O 1
ATOM 651 N N . GLN A 1 82 ? 4.044 -5.658 -15.690 1.00 91.19 82 GLN A N 1
ATOM 652 C CA . GLN A 1 82 ? 4.541 -7.022 -15.555 1.00 91.19 82 GLN A CA 1
ATOM 653 C C . GLN A 1 82 ? 5.657 -7.102 -14.506 1.00 91.19 82 GLN A C 1
ATOM 655 O O . GLN A 1 82 ? 5.502 -7.801 -13.507 1.00 91.19 82 GLN A O 1
ATOM 660 N N . ASN A 1 83 ? 6.741 -6.345 -14.688 1.00 93.19 83 ASN A N 1
ATOM 661 C CA . ASN A 1 83 ? 7.899 -6.428 -13.803 1.00 93.19 83 ASN A CA 1
ATOM 662 C C . ASN A 1 83 ? 7.573 -5.885 -12.398 1.00 93.19 83 ASN A C 1
ATOM 664 O O . ASN A 1 83 ? 7.799 -6.565 -11.401 1.00 93.19 83 ASN A O 1
ATOM 668 N N . MET A 1 84 ? 6.957 -4.704 -12.307 1.00 95.50 84 MET A N 1
ATOM 669 C CA . MET A 1 84 ? 6.672 -4.043 -11.027 1.00 95.50 84 MET A CA 1
ATOM 670 C C . MET A 1 84 ? 5.653 -4.815 -10.188 1.00 95.50 84 MET A C 1
ATOM 672 O O . MET A 1 84 ? 5.806 -4.914 -8.965 1.00 95.50 84 MET A O 1
ATOM 676 N N . SER A 1 85 ? 4.630 -5.400 -10.828 1.00 96.50 85 SER A N 1
ATOM 677 C CA . SER A 1 85 ? 3.650 -6.214 -10.104 1.00 96.50 85 SER A CA 1
ATOM 678 C C . SER A 1 85 ? 4.269 -7.500 -9.566 1.00 96.50 85 SER A C 1
ATOM 680 O O . SER A 1 85 ? 3.992 -7.869 -8.428 1.00 96.50 85 SER A O 1
ATOM 682 N N . GLU A 1 86 ? 5.109 -8.177 -10.350 1.00 95.62 86 GLU A N 1
ATOM 683 C CA . GLU A 1 86 ? 5.702 -9.462 -9.975 1.00 95.62 86 GLU A CA 1
ATOM 684 C C . GLU A 1 86 ? 6.800 -9.320 -8.923 1.00 95.62 86 GLU A C 1
ATOM 686 O O . GLU A 1 86 ? 6.824 -10.097 -7.971 1.00 95.62 86 GLU A O 1
ATOM 691 N N . GLN A 1 87 ? 7.675 -8.323 -9.061 1.00 94.75 87 GLN A N 1
ATOM 692 C CA . GLN A 1 87 ? 8.827 -8.163 -8.173 1.00 94.75 87 GLN A CA 1
ATOM 693 C C . GLN A 1 87 ? 8.469 -7.529 -6.825 1.00 94.75 87 GLN A C 1
ATOM 695 O O . GLN A 1 87 ? 9.106 -7.840 -5.820 1.00 94.75 87 GLN A O 1
ATOM 700 N N . TYR A 1 88 ? 7.463 -6.646 -6.778 1.00 97.06 88 TYR A N 1
ATOM 701 C CA . TYR A 1 88 ? 7.236 -5.808 -5.595 1.00 97.06 88 TYR A CA 1
ATOM 702 C C . TYR A 1 88 ? 5.793 -5.799 -5.097 1.00 97.06 88 TYR A C 1
ATOM 704 O O . TYR A 1 88 ? 5.558 -6.073 -3.920 1.00 97.06 88 TYR A O 1
ATOM 712 N N . VAL A 1 89 ? 4.814 -5.519 -5.962 1.00 97.94 89 VAL A N 1
ATOM 713 C CA . VAL A 1 89 ? 3.440 -5.256 -5.494 1.00 97.94 89 VAL A CA 1
ATOM 714 C C . VAL A 1 89 ? 2.713 -6.535 -5.067 1.00 97.94 89 VAL A C 1
ATOM 716 O O . VAL A 1 89 ? 2.167 -6.584 -3.968 1.00 97.94 89 VAL A O 1
ATOM 719 N N . LYS A 1 90 ? 2.738 -7.607 -5.872 1.00 98.00 90 LYS A N 1
ATOM 720 C CA . LYS A 1 90 ? 2.111 -8.891 -5.501 1.00 98.00 90 LYS A CA 1
ATOM 721 C C . LYS A 1 90 ? 2.757 -9.514 -4.254 1.00 98.00 90 LYS A C 1
ATOM 723 O O . LYS A 1 90 ? 1.997 -9.953 -3.390 1.00 98.00 90 LYS A O 1
ATOM 728 N N . PRO A 1 91 ? 4.100 -9.527 -4.095 1.00 98.12 91 PRO A N 1
ATOM 729 C CA . PRO A 1 91 ? 4.726 -9.936 -2.838 1.00 98.12 91 PRO A CA 1
ATOM 730 C C . PRO A 1 91 ? 4.263 -9.114 -1.630 1.00 98.12 91 PRO A C 1
ATOM 732 O O . PRO A 1 91 ? 3.930 -9.696 -0.601 1.00 98.12 91 PRO A O 1
ATOM 735 N N . ALA A 1 92 ? 4.159 -7.786 -1.760 1.00 98.31 92 ALA A N 1
ATOM 736 C CA . ALA A 1 92 ? 3.660 -6.933 -0.681 1.00 98.31 92 ALA A CA 1
ATOM 737 C C . ALA A 1 92 ? 2.198 -7.253 -0.322 1.00 98.31 92 ALA A C 1
ATOM 739 O O . ALA A 1 92 ? 1.865 -7.378 0.854 1.00 98.31 92 ALA A O 1
ATOM 740 N N . ILE A 1 93 ? 1.326 -7.467 -1.314 1.00 98.31 93 ILE A N 1
ATOM 741 C CA . ILE A 1 93 ? -0.060 -7.905 -1.078 1.00 98.31 93 ILE A CA 1
ATOM 742 C C . ILE A 1 93 ? -0.084 -9.256 -0.352 1.00 98.31 93 ILE A C 1
ATOM 744 O O . ILE A 1 93 ? -0.809 -9.409 0.631 1.00 98.31 93 ILE A O 1
ATOM 748 N N . ALA A 1 94 ? 0.722 -10.223 -0.798 1.00 98.12 94 ALA A N 1
ATOM 749 C CA . ALA A 1 94 ? 0.808 -11.546 -0.182 1.00 98.12 94 ALA A CA 1
ATOM 750 C C . ALA A 1 94 ? 1.312 -11.488 1.271 1.00 98.12 94 ALA A C 1
ATOM 752 O O . ALA A 1 94 ? 0.864 -12.269 2.107 1.00 98.12 94 ALA A O 1
ATOM 753 N N . GLU A 1 95 ? 2.201 -10.546 1.586 1.00 98.25 95 GLU A N 1
ATOM 754 C CA . GLU A 1 95 ? 2.687 -10.306 2.944 1.00 98.25 95 GLU A CA 1
ATOM 755 C C . GLU A 1 95 ? 1.630 -9.629 3.833 1.00 98.25 95 GLU A C 1
ATOM 757 O O . GLU A 1 95 ? 1.453 -9.996 4.998 1.00 98.25 95 GLU A O 1
ATOM 762 N N . TRP A 1 96 ? 0.933 -8.619 3.308 1.00 98.50 96 TRP A N 1
ATOM 763 C CA . TRP A 1 96 ? 0.074 -7.747 4.110 1.00 98.50 96 TRP A CA 1
ATOM 764 C C . TRP A 1 96 ? -1.368 -8.230 4.229 1.00 98.50 96 TRP A C 1
ATOM 766 O O . TRP A 1 96 ? -1.991 -7.997 5.267 1.00 98.50 96 TRP A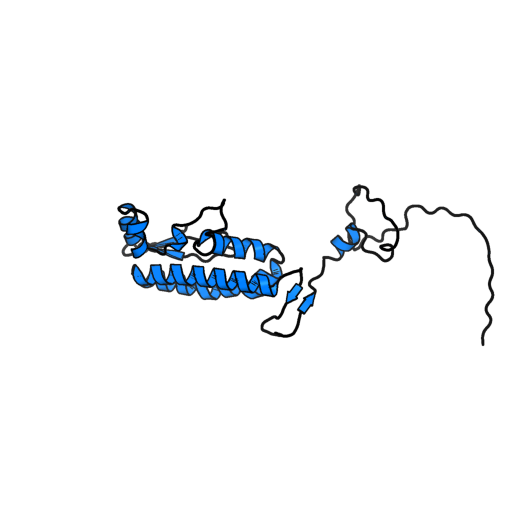 O 1
ATOM 776 N N . GLN A 1 97 ? -1.906 -8.944 3.238 1.00 97.50 97 GLN A N 1
ATOM 777 C CA . GLN A 1 97 ? -3.283 -9.435 3.302 1.00 97.50 97 GLN A CA 1
ATOM 778 C C . GLN A 1 97 ? -3.534 -10.370 4.505 1.00 97.50 97 GLN A C 1
ATOM 780 O O . GLN A 1 97 ? -4.548 -10.175 5.182 1.00 97.50 97 GLN A O 1
ATOM 785 N N . PRO A 1 98 ? -2.639 -11.318 4.860 1.00 97.88 98 PRO A N 1
ATOM 786 C CA . PRO A 1 98 ? -2.794 -12.126 6.072 1.00 97.88 98 PRO A CA 1
ATOM 787 C C . PRO A 1 98 ? -2.725 -11.303 7.364 1.00 97.88 98 PRO A C 1
ATOM 789 O O . PRO A 1 98 ? -3.469 -11.582 8.300 1.00 97.88 98 PRO A O 1
ATOM 792 N N . LYS A 1 99 ? -1.890 -10.254 7.416 1.00 98.38 99 LYS A N 1
ATOM 793 C CA . LYS A 1 99 ? -1.812 -9.346 8.577 1.00 98.38 99 LYS A CA 1
ATOM 794 C C . LYS A 1 99 ? -3.125 -8.584 8.779 1.00 98.38 99 LYS A C 1
ATOM 796 O O . LYS A 1 99 ? -3.553 -8.394 9.913 1.00 98.38 99 LYS A O 1
ATOM 801 N N . MET A 1 100 ? -3.782 -8.184 7.687 1.00 97.56 100 MET A N 1
ATOM 802 C CA . MET A 1 100 ? -5.103 -7.548 7.737 1.00 97.56 100 MET A CA 1
ATOM 803 C C . MET A 1 100 ? -6.185 -8.507 8.243 1.00 97.56 100 MET A C 1
ATOM 805 O O . MET A 1 100 ? -7.049 -8.097 9.012 1.00 97.56 100 MET A O 1
ATOM 809 N N . ILE A 1 101 ? -6.124 -9.780 7.847 1.00 95.62 101 ILE A N 1
ATOM 810 C CA . ILE A 1 101 ? -7.045 -10.812 8.343 1.00 95.62 101 ILE A CA 1
ATOM 811 C C . ILE A 1 101 ? -6.813 -11.051 9.840 1.00 95.62 101 ILE A C 1
ATOM 813 O O . ILE A 1 101 ? -7.758 -10.970 10.613 1.00 95.62 101 ILE A O 1
ATOM 817 N N . ALA A 1 102 ? -5.561 -11.214 10.275 1.00 96.25 102 ALA A N 1
ATOM 818 C CA . ALA A 1 102 ? -5.234 -11.401 11.690 1.00 96.25 102 ALA A CA 1
ATOM 819 C C . ALA A 1 102 ? -5.701 -10.225 12.572 1.00 96.25 102 ALA A C 1
ATOM 821 O O . ALA A 1 102 ? -6.189 -10.431 13.681 1.00 96.25 102 ALA A O 1
ATOM 822 N N . ALA A 1 103 ? -5.600 -8.989 12.072 1.00 96.69 103 ALA A N 1
ATOM 823 C CA . ALA A 1 103 ? -6.113 -7.810 12.769 1.00 96.69 103 ALA A CA 1
ATOM 824 C C . ALA A 1 103 ? -7.651 -7.782 12.845 1.00 96.69 103 ALA A C 1
ATOM 826 O O . ALA A 1 103 ? -8.211 -7.295 13.826 1.00 96.69 103 ALA A O 1
ATOM 827 N N . ALA A 1 104 ? -8.340 -8.316 11.831 1.00 94.62 104 ALA A N 1
ATOM 828 C CA . ALA A 1 104 ? -9.787 -8.508 11.872 1.00 94.62 104 ALA A CA 1
ATOM 829 C C . ALA A 1 104 ? -10.181 -9.561 12.921 1.00 94.62 104 ALA A C 1
ATOM 831 O O . ALA A 1 104 ? -11.088 -9.314 13.715 1.00 94.62 104 ALA A O 1
ATOM 832 N N . ASP A 1 105 ? -9.461 -10.687 12.960 1.00 93.81 105 ASP A N 1
ATOM 833 C CA . ASP A 1 105 ? -9.713 -11.817 13.864 1.00 93.81 105 ASP A CA 1
ATOM 834 C C . ASP A 1 105 ? -9.469 -11.465 15.339 1.00 93.81 105 ASP A C 1
ATOM 836 O O . ASP A 1 105 ? -10.154 -11.981 16.222 1.00 93.81 105 ASP A O 1
ATOM 840 N N . ALA A 1 106 ? -8.541 -10.543 15.622 1.00 94.94 106 ALA A N 1
ATOM 841 C CA . ALA A 1 106 ? -8.352 -9.991 16.966 1.00 94.94 106 ALA A CA 1
ATOM 842 C C . ALA A 1 106 ? -9.612 -9.268 17.484 1.00 94.94 106 ALA A C 1
ATOM 844 O O . ALA A 1 106 ? -9.824 -9.178 18.693 1.00 94.94 106 ALA A O 1
ATOM 845 N N . ALA A 1 107 ? -10.466 -8.782 16.574 1.00 93.31 107 ALA A N 1
ATOM 846 C CA . ALA A 1 107 ? -11.751 -8.150 16.857 1.00 93.31 107 ALA A CA 1
ATOM 847 C C . ALA A 1 107 ? -11.678 -6.970 17.846 1.00 93.31 107 ALA A C 1
ATOM 849 O O . ALA A 1 107 ? -12.648 -6.658 18.543 1.00 93.31 107 ALA A O 1
ATOM 850 N N . THR A 1 108 ? -10.558 -6.262 17.896 1.00 96.06 108 THR A N 1
ATOM 851 C CA . THR A 1 108 ? -10.301 -5.129 18.792 1.00 96.06 108 THR A CA 1
ATOM 852 C C . THR A 1 108 ? -9.983 -3.863 17.997 1.00 96.06 108 THR A C 1
ATOM 854 O O . THR A 1 108 ? -9.380 -3.899 16.926 1.00 96.06 108 THR A O 1
ATOM 857 N N . THR A 1 109 ? -10.421 -2.711 18.515 1.00 96.38 109 THR A N 1
ATOM 858 C CA . THR A 1 109 ? -10.223 -1.413 17.849 1.00 96.38 109 THR A CA 1
ATOM 859 C C . THR A 1 109 ? -8.740 -1.074 17.694 1.00 96.38 109 THR A C 1
ATOM 861 O O . THR A 1 109 ? -8.344 -0.595 16.636 1.00 96.38 109 THR A O 1
ATOM 864 N N . THR A 1 110 ? -7.926 -1.348 18.717 1.00 97.25 110 THR A N 1
ATOM 865 C CA . THR A 1 110 ? -6.491 -1.033 18.726 1.00 97.25 110 THR A CA 1
ATOM 866 C C . THR A 1 110 ? -5.747 -1.791 17.629 1.00 97.25 110 THR A C 1
ATOM 868 O O . THR A 1 110 ? -5.128 -1.172 16.774 1.00 97.25 110 THR A O 1
ATOM 871 N N . GLU A 1 111 ? -5.887 -3.113 17.576 1.00 97.69 111 GLU A N 1
ATOM 872 C CA . GLU A 1 111 ? -5.202 -3.969 16.607 1.00 97.69 111 GLU A CA 1
ATOM 873 C C . GLU A 1 111 ? -5.638 -3.655 15.170 1.00 97.69 111 GLU A C 1
ATOM 875 O O . GLU A 1 111 ? -4.797 -3.579 14.272 1.00 97.69 111 GLU A O 1
ATOM 880 N N . ALA A 1 112 ? -6.932 -3.395 14.943 1.00 97.31 112 ALA A N 1
ATOM 881 C CA . ALA A 1 112 ? -7.421 -2.956 13.637 1.00 97.31 112 ALA A CA 1
ATOM 882 C C . ALA A 1 112 ? -6.824 -1.595 13.231 1.00 97.31 112 ALA A C 1
ATOM 884 O O . ALA A 1 112 ? -6.366 -1.434 12.099 1.00 97.31 112 ALA A O 1
ATOM 885 N N . MET A 1 113 ? -6.788 -0.623 14.147 1.00 97.88 113 MET A N 1
ATOM 886 C CA . MET A 1 113 ? -6.242 0.716 13.901 1.00 97.88 113 MET A CA 1
ATOM 887 C C . MET A 1 113 ? -4.722 0.707 13.667 1.00 97.88 113 MET A C 1
ATOM 889 O O . MET A 1 113 ? -4.219 1.418 12.787 1.00 97.88 113 MET A O 1
ATOM 893 N N . ASP A 1 114 ? -3.989 -0.117 14.410 1.00 98.38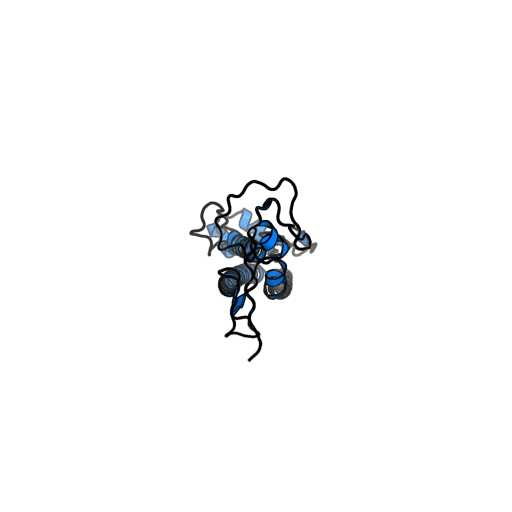 114 ASP A N 1
ATOM 894 C CA . ASP A 1 114 ? -2.545 -0.290 14.259 1.00 98.38 114 ASP A CA 1
ATOM 895 C C . ASP A 1 114 ? -2.213 -0.946 12.918 1.00 98.38 114 ASP A C 1
ATOM 897 O O . ASP A 1 114 ? -1.316 -0.485 12.203 1.00 98.38 114 ASP A O 1
ATOM 901 N N . ALA A 1 115 ? -2.983 -1.960 12.518 1.00 98.38 115 ALA A N 1
ATOM 902 C CA . ALA A 1 115 ? -2.860 -2.608 11.218 1.00 98.38 115 ALA A CA 1
ATOM 903 C C . ALA A 1 115 ? -3.161 -1.639 10.062 1.00 98.38 115 ALA A C 1
ATOM 905 O O . ALA A 1 115 ? -2.361 -1.533 9.129 1.00 98.38 115 ALA A O 1
ATOM 906 N N . GLN A 1 116 ? -4.255 -0.872 10.155 1.00 98.44 116 GLN A N 1
ATOM 907 C CA . GLN A 1 116 ? -4.611 0.187 9.200 1.00 98.44 116 GLN A CA 1
ATOM 908 C C . GLN A 1 116 ? -3.480 1.209 9.031 1.00 98.44 116 GLN A C 1
ATOM 910 O O . GLN A 1 116 ? -3.145 1.598 7.913 1.00 98.44 116 GLN A O 1
ATOM 915 N N . SER A 1 117 ? -2.876 1.647 10.136 1.00 98.44 117 SER A N 1
ATOM 916 C CA . SER A 1 117 ? -1.799 2.640 10.108 1.00 98.44 117 SER A CA 1
ATOM 917 C C . SER A 1 117 ? -0.498 2.068 9.555 1.00 98.44 117 SER A C 1
ATOM 919 O O . SER A 1 117 ? 0.222 2.753 8.829 1.00 98.44 117 SER A O 1
ATOM 921 N N . SER A 1 118 ? -0.189 0.823 9.909 1.00 98.62 118 SER A N 1
ATOM 922 C CA . SER A 1 118 ? 1.027 0.132 9.482 1.00 98.62 118 SER A CA 1
ATOM 923 C C . SER A 1 118 ? 1.015 -0.156 7.987 1.00 98.62 118 SER A C 1
ATOM 925 O O . SER A 1 118 ? 2.024 0.045 7.318 1.00 98.62 118 SER A O 1
ATOM 927 N N . VAL A 1 119 ? -0.134 -0.561 7.441 1.00 98.69 119 VAL A N 1
ATOM 928 C CA . VAL A 1 119 ? -0.224 -0.877 6.015 1.00 98.69 119 VAL A CA 1
ATOM 929 C C . VAL A 1 119 ? -0.123 0.366 5.135 1.00 98.69 119 VAL A C 1
ATOM 931 O O . VAL A 1 119 ? 0.523 0.317 4.096 1.00 98.69 119 VAL A O 1
ATOM 934 N N . VAL A 1 120 ? -0.668 1.510 5.567 1.00 98.44 120 VAL A N 1
ATOM 935 C CA . VAL A 1 120 ? -0.505 2.772 4.824 1.00 98.44 120 VAL A CA 1
ATOM 936 C C . VAL A 1 120 ? 0.962 3.198 4.785 1.00 98.44 120 VAL A C 1
ATOM 938 O O . VAL A 1 120 ? 1.454 3.585 3.728 1.00 98.44 120 VAL A O 1
ATOM 941 N N . LYS A 1 121 ? 1.684 3.071 5.907 1.00 98.56 121 LYS A N 1
ATOM 942 C CA . LYS A 1 121 ? 3.133 3.324 5.943 1.00 98.56 121 LYS A CA 1
ATOM 943 C C . LYS A 1 121 ? 3.882 2.396 4.989 1.00 98.56 121 LYS A C 1
ATOM 945 O O . LYS A 1 121 ? 4.661 2.875 4.177 1.00 98.56 121 LYS A O 1
ATOM 950 N N . ALA A 1 122 ? 3.566 1.103 5.009 1.00 98.69 122 ALA A N 1
ATOM 951 C CA . ALA A 1 122 ? 4.183 0.134 4.109 1.00 98.69 122 ALA A CA 1
ATOM 952 C C . ALA A 1 122 ? 3.905 0.424 2.625 1.00 98.69 122 ALA A C 1
ATOM 954 O O . ALA A 1 122 ? 4.774 0.202 1.787 1.00 98.69 122 ALA A O 1
ATOM 955 N N . TRP A 1 123 ? 2.723 0.947 2.283 1.00 98.50 123 TRP A N 1
ATOM 956 C CA . TRP A 1 123 ? 2.418 1.371 0.913 1.00 98.50 123 TRP A CA 1
ATOM 957 C C . TRP A 1 123 ? 3.184 2.629 0.498 1.00 98.50 123 TRP A C 1
ATOM 959 O O . TRP A 1 123 ? 3.594 2.741 -0.659 1.00 98.50 123 TRP A O 1
ATOM 969 N N . TRP A 1 124 ? 3.445 3.549 1.428 1.00 98.25 124 TRP A N 1
ATOM 970 C CA . TRP A 1 124 ? 4.344 4.674 1.171 1.00 98.25 124 TRP A CA 1
ATOM 971 C C . TRP A 1 124 ? 5.802 4.236 1.014 1.00 98.25 124 TRP A C 1
ATOM 973 O O . TRP A 1 124 ? 6.452 4.673 0.069 1.00 98.25 124 TRP A O 1
ATOM 983 N N . ASP A 1 125 ? 6.285 3.313 1.845 1.00 98.56 125 ASP A N 1
ATOM 984 C CA . ASP A 1 125 ? 7.628 2.739 1.700 1.00 98.56 125 ASP A CA 1
ATOM 985 C C . ASP A 1 125 ? 7.770 1.995 0.361 1.00 98.56 125 ASP A C 1
ATOM 987 O O . ASP A 1 125 ? 8.783 2.108 -0.332 1.00 98.56 125 ASP A O 1
ATOM 991 N N . LEU A 1 126 ? 6.727 1.261 -0.046 1.00 98.38 126 LEU A N 1
ATOM 992 C CA . LEU A 1 126 ? 6.661 0.610 -1.352 1.00 98.38 126 LEU A CA 1
ATOM 993 C C . LEU A 1 126 ? 6.673 1.639 -2.488 1.00 98.38 126 LEU A C 1
ATOM 995 O O . LEU A 1 126 ? 7.380 1.441 -3.471 1.00 98.38 126 LEU A O 1
ATOM 999 N N . SER A 1 127 ? 5.940 2.743 -2.351 1.00 97.75 127 SER A N 1
ATOM 1000 C CA . SER A 1 127 ? 5.949 3.845 -3.321 1.00 97.75 127 SER A CA 1
ATOM 1001 C C . SER A 1 127 ? 7.353 4.415 -3.505 1.00 97.75 127 SER A C 1
ATOM 1003 O O . SER A 1 127 ? 7.849 4.483 -4.629 1.00 97.75 127 SER A O 1
ATOM 1005 N N . ASP A 1 128 ? 8.026 4.750 -2.402 1.00 97.62 128 ASP A N 1
ATOM 1006 C CA . ASP A 1 128 ? 9.385 5.296 -2.417 1.00 97.62 128 ASP A CA 1
ATOM 1007 C C . ASP A 1 128 ? 10.361 4.310 -3.065 1.00 97.62 128 ASP A C 1
ATOM 1009 O O . ASP A 1 128 ? 11.174 4.673 -3.922 1.00 97.62 128 ASP A O 1
ATOM 1013 N N . LYS A 1 129 ? 10.218 3.025 -2.730 1.00 96.88 129 LYS A N 1
ATOM 1014 C CA . LYS A 1 129 ? 10.987 1.948 -3.343 1.00 96.88 129 LYS A CA 1
ATOM 1015 C C . LYS A 1 129 ? 10.765 1.884 -4.851 1.00 96.88 129 LYS A C 1
ATOM 1017 O O . LYS A 1 129 ? 11.736 1.840 -5.601 1.00 96.88 129 LYS A O 1
ATOM 1022 N N . LEU A 1 130 ? 9.520 1.896 -5.317 1.00 96.81 130 LEU A N 1
ATOM 1023 C CA . LEU A 1 130 ? 9.212 1.801 -6.741 1.00 96.81 130 LEU A CA 1
ATOM 1024 C C . LEU A 1 130 ? 9.744 3.004 -7.540 1.00 96.81 130 LEU A C 1
ATOM 1026 O O . LEU A 1 130 ? 10.206 2.818 -8.666 1.00 96.81 130 LEU A O 1
ATOM 1030 N N . VAL A 1 131 ? 9.756 4.209 -6.963 1.00 96.31 131 VAL A N 1
ATOM 1031 C CA . VAL A 1 131 ? 10.383 5.391 -7.586 1.00 96.31 131 VAL A CA 1
ATOM 1032 C C . VAL A 1 131 ? 11.882 5.172 -7.781 1.00 96.31 131 VAL A C 1
ATOM 1034 O O . VAL A 1 131 ? 12.411 5.392 -8.871 1.00 96.31 131 VAL A O 1
ATOM 1037 N N . VAL A 1 132 ? 12.581 4.684 -6.754 1.00 94.94 132 VAL A N 1
ATOM 1038 C CA . VAL A 1 132 ? 14.025 4.405 -6.838 1.00 94.94 132 VAL A CA 1
ATOM 1039 C C . VAL A 1 132 ? 14.324 3.265 -7.813 1.00 94.94 132 VAL A C 1
ATOM 1041 O O . VAL A 1 132 ? 15.310 3.326 -8.545 1.00 94.94 132 VAL A O 1
ATOM 1044 N N . ARG A 1 133 ? 13.484 2.228 -7.843 1.00 95.19 133 ARG A N 1
ATOM 1045 C CA . ARG A 1 133 ? 13.691 1.063 -8.708 1.00 95.19 133 ARG A CA 1
ATOM 1046 C C . ARG A 1 133 ? 13.351 1.334 -10.172 1.00 95.19 133 ARG A C 1
ATOM 1048 O O . ARG A 1 133 ? 13.992 0.727 -11.015 1.00 95.19 133 ARG A O 1
ATOM 1055 N N . TYR A 1 134 ? 12.395 2.214 -10.481 1.00 94.62 134 TYR A N 1
ATOM 1056 C CA . TYR A 1 134 ? 11.848 2.359 -11.842 1.00 94.62 134 TYR A CA 1
ATOM 1057 C C . TYR A 1 134 ? 11.873 3.785 -12.413 1.00 94.62 134 TYR A C 1
ATOM 1059 O O . TYR A 1 134 ? 11.077 4.121 -13.292 1.00 94.62 134 TYR A O 1
ATOM 1067 N N . ASN A 1 135 ? 12.775 4.644 -11.936 1.00 91.19 135 ASN A N 1
ATOM 1068 C CA . ASN A 1 135 ? 12.979 5.959 -12.551 1.00 91.19 135 ASN A CA 1
ATOM 1069 C C . ASN A 1 135 ? 13.644 5.848 -13.934 1.00 91.19 135 ASN A C 1
ATOM 1071 O O . ASN A 1 135 ? 14.384 4.907 -14.223 1.00 91.19 135 ASN A O 1
ATOM 1075 N N . ASP A 1 136 ? 13.334 6.818 -14.796 1.00 88.56 136 ASP A N 1
ATOM 1076 C CA . ASP A 1 136 ? 13.910 7.002 -16.134 1.00 88.56 136 ASP A CA 1
ATOM 1077 C C . ASP A 1 136 ? 13.822 5.782 -17.073 1.00 88.56 136 ASP A C 1
ATOM 1079 O O . ASP A 1 136 ? 14.601 5.641 -18.016 1.00 88.56 136 ASP A O 1
ATOM 1083 N N . GLY A 1 137 ? 12.847 4.893 -16.845 1.00 86.62 137 GLY A N 1
ATOM 1084 C CA . GLY A 1 137 ? 12.648 3.685 -17.656 1.00 86.62 137 GLY A CA 1
ATOM 1085 C C . GLY A 1 137 ? 13.678 2.578 -17.400 1.00 86.62 137 GLY A C 1
ATOM 1086 O O . GLY A 1 137 ? 13.769 1.623 -18.178 1.00 86.62 137 GLY A O 1
ATOM 1087 N N . TYR A 1 138 ? 14.451 2.683 -16.319 1.00 90.94 138 TYR A N 1
ATOM 1088 C CA . TYR A 1 138 ? 15.373 1.644 -15.875 1.00 90.94 138 TYR A CA 1
ATOM 1089 C C . TYR A 1 138 ? 14.725 0.717 -14.846 1.00 90.94 138 TYR A C 1
ATOM 1091 O O . TYR A 1 138 ? 13.673 1.011 -14.287 1.00 90.94 138 TYR A O 1
ATOM 1099 N N . TYR A 1 139 ? 15.379 -0.412 -14.597 1.00 93.94 139 TYR A N 1
ATOM 1100 C CA . TYR A 1 139 ? 15.218 -1.195 -13.385 1.00 93.94 139 TYR A CA 1
ATOM 1101 C C . TYR A 1 139 ? 16.521 -1.119 -12.585 1.00 93.94 139 TYR A C 1
ATOM 1103 O O . TYR A 1 139 ? 17.518 -1.761 -12.917 1.00 93.94 139 TYR A O 1
ATOM 1111 N N . SER A 1 140 ? 16.531 -0.258 -11.576 1.00 94.12 140 SER A N 1
ATOM 1112 C CA . SER A 1 140 ? 17.728 0.181 -10.865 1.00 94.12 140 SER A CA 1
ATOM 1113 C C . SER A 1 140 ? 17.880 -0.523 -9.523 1.00 94.12 140 SER A C 1
ATOM 1115 O O . SER A 1 140 ? 16.972 -0.513 -8.695 1.00 94.12 140 SER A O 1
ATOM 1117 N N . PHE A 1 141 ? 19.067 -1.064 -9.275 1.00 93.81 141 PHE A N 1
ATOM 1118 C CA . PHE A 1 141 ? 19.527 -1.616 -8.002 1.00 93.81 141 PHE A CA 1
ATOM 1119 C C . PHE A 1 141 ? 18.605 -2.699 -7.418 1.00 93.81 141 PHE A C 1
ATOM 1121 O O . PHE A 1 141 ? 18.197 -2.578 -6.259 1.00 93.81 141 PHE A O 1
ATOM 1128 N N . PRO A 1 142 ? 18.218 -3.741 -8.177 1.00 92.00 142 PRO A N 1
ATOM 1129 C CA . PRO A 1 142 ? 17.404 -4.816 -7.622 1.00 92.00 142 PRO A CA 1
ATOM 1130 C C . PRO A 1 142 ? 18.048 -5.435 -6.385 1.00 92.00 142 PRO A C 1
ATOM 1132 O O . PRO A 1 142 ? 19.265 -5.462 -6.242 1.00 92.00 142 PRO A O 1
ATOM 1135 N N . GLU A 1 143 ? 17.236 -6.020 -5.512 1.00 89.31 143 GLU A N 1
ATOM 1136 C CA . GLU A 1 143 ? 17.715 -6.703 -4.306 1.00 89.31 143 GLU A CA 1
ATOM 1137 C C . GLU A 1 143 ? 18.707 -7.827 -4.627 1.00 89.31 143 GLU A C 1
ATOM 1139 O O . GLU A 1 143 ? 19.623 -8.086 -3.853 1.00 89.31 143 GLU A O 1
ATOM 1144 N N . SER A 1 144 ? 18.545 -8.474 -5.782 1.00 89.44 144 SER A N 1
ATOM 1145 C CA . SER A 1 144 ? 19.465 -9.498 -6.274 1.00 89.44 144 SER A CA 1
ATOM 1146 C C . SER A 1 144 ? 20.796 -8.940 -6.782 1.00 89.44 144 SER A C 1
ATOM 1148 O O . SER A 1 144 ? 21.745 -9.705 -6.926 1.00 89.44 144 SER A O 1
ATOM 1150 N N . ASP A 1 145 ? 20.856 -7.649 -7.123 1.00 91.88 145 ASP A N 1
ATOM 1151 C CA . ASP A 1 145 ? 22.031 -7.005 -7.712 1.00 91.88 145 ASP A CA 1
ATOM 1152 C C . ASP A 1 145 ? 22.053 -5.483 -7.428 1.00 91.88 145 ASP A C 1
ATOM 1154 O O . ASP A 1 145 ? 21.732 -4.664 -8.297 1.00 91.88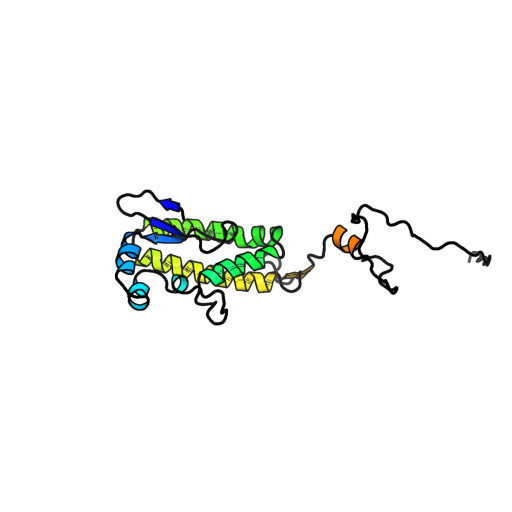 145 ASP A O 1
ATOM 1158 N N . PRO A 1 146 ? 22.387 -5.080 -6.189 1.00 92.19 146 PRO A N 1
ATOM 1159 C CA . PRO A 1 146 ? 22.172 -3.718 -5.695 1.00 92.19 146 PRO A CA 1
ATOM 1160 C C . PRO A 1 146 ? 23.086 -2.662 -6.329 1.00 92.19 146 PRO A C 1
ATOM 1162 O O . PRO A 1 146 ? 22.900 -1.476 -6.076 1.00 92.19 146 PRO A O 1
ATOM 1165 N N . GLU A 1 147 ? 24.057 -3.063 -7.150 1.00 93.44 147 GLU A N 1
ATOM 1166 C CA . GLU A 1 147 ? 24.980 -2.159 -7.848 1.00 93.44 147 GLU A CA 1
ATOM 1167 C C . GLU A 1 147 ? 24.637 -1.997 -9.337 1.00 93.44 147 GLU A C 1
ATOM 1169 O O . GLU A 1 147 ? 25.251 -1.182 -10.028 1.00 93.44 147 GLU A O 1
ATOM 1174 N N . LYS A 1 148 ? 23.656 -2.749 -9.857 1.00 92.50 148 LYS A N 1
ATOM 1175 C CA . LYS A 1 148 ? 23.321 -2.740 -11.286 1.00 92.50 148 LYS A CA 1
ATOM 1176 C C . LYS A 1 148 ? 22.105 -1.906 -11.624 1.00 92.50 148 LYS A C 1
ATOM 1178 O O . LYS A 1 148 ? 21.145 -1.813 -10.872 1.00 92.50 148 LYS A O 1
ATOM 1183 N N . VAL A 1 149 ? 22.131 -1.369 -12.837 1.00 92.44 149 VAL A N 1
ATOM 1184 C CA . VAL A 1 149 ? 21.012 -0.686 -13.479 1.00 92.44 149 VAL A CA 1
ATOM 1185 C C . VAL A 1 149 ? 20.721 -1.408 -14.790 1.00 92.44 149 VAL A C 1
ATOM 1187 O O . VAL A 1 149 ? 21.607 -1.562 -15.630 1.00 92.44 149 VAL A O 1
ATOM 1190 N N . PHE A 1 150 ? 19.488 -1.876 -14.959 1.00 89.81 150 PHE A N 1
ATOM 1191 C CA . PHE A 1 150 ? 19.037 -2.579 -16.156 1.00 89.81 150 PHE A CA 1
ATOM 1192 C C . PHE A 1 150 ? 18.215 -1.633 -17.026 1.00 89.81 150 PHE A C 1
ATOM 1194 O O . PHE A 1 150 ? 17.261 -1.017 -16.557 1.00 89.81 150 PHE A O 1
ATOM 1201 N N . TYR A 1 151 ? 18.558 -1.521 -18.306 1.00 86.69 151 TYR A N 1
ATOM 1202 C CA . TYR A 1 151 ? 17.743 -0.773 -19.258 1.00 86.69 151 TYR A CA 1
ATOM 1203 C C . TYR A 1 151 ? 16.572 -1.641 -19.714 1.00 86.69 151 TYR A C 1
ATOM 1205 O O . TYR A 1 151 ? 16.789 -2.689 -20.321 1.00 86.69 151 TYR A O 1
ATOM 1213 N N . MET A 1 152 ? 15.337 -1.224 -19.419 1.00 82.50 152 MET A N 1
ATOM 1214 C CA . MET A 1 152 ? 14.153 -1.993 -19.825 1.00 82.50 152 MET A CA 1
ATOM 1215 C C . MET A 1 152 ? 13.788 -1.768 -21.297 1.00 82.50 152 MET A C 1
ATOM 1217 O O . MET A 1 152 ? 13.153 -2.625 -21.907 1.00 82.50 152 MET A O 1
ATOM 1221 N N . GLY A 1 153 ? 14.257 -0.662 -21.884 1.00 79.56 153 GLY A N 1
ATOM 1222 C CA . GLY A 1 153 ? 14.068 -0.342 -23.294 1.00 79.56 153 GLY A CA 1
ATOM 1223 C C . GLY A 1 153 ? 12.613 -0.132 -23.699 1.00 79.56 153 GLY A C 1
ATOM 1224 O O . GLY A 1 153 ? 11.703 -0.080 -22.875 1.00 79.56 153 GLY A O 1
ATOM 1225 N N . TYR A 1 154 ? 12.412 0.017 -25.005 1.00 81.06 154 TYR A N 1
ATOM 1226 C CA . TYR A 1 154 ? 11.090 0.106 -25.614 1.00 81.06 154 TYR A CA 1
ATOM 1227 C C . TYR A 1 154 ? 10.813 -1.157 -26.435 1.00 81.06 154 TYR A C 1
ATOM 1229 O O . TYR A 1 154 ? 11.758 -1.744 -26.973 1.00 81.06 154 TYR A O 1
ATOM 1237 N N . PRO A 1 155 ? 9.540 -1.563 -26.593 1.00 80.69 155 PRO A N 1
ATOM 1238 C CA . PRO A 1 155 ? 9.184 -2.650 -27.495 1.00 80.69 155 PRO A CA 1
ATOM 1239 C C . PRO A 1 155 ? 9.722 -2.406 -28.911 1.00 80.69 155 PRO A C 1
ATOM 1241 O O . PRO A 1 155 ? 9.627 -1.293 -29.435 1.00 80.69 155 PRO A O 1
ATOM 1244 N N . ALA A 1 156 ? 10.250 -3.452 -29.549 1.00 80.44 156 ALA A N 1
ATOM 1245 C CA . ALA A 1 156 ? 10.820 -3.356 -30.894 1.00 80.44 156 ALA A CA 1
ATOM 1246 C C . ALA A 1 156 ? 9.799 -2.842 -31.928 1.00 80.44 156 ALA A C 1
ATOM 1248 O O . ALA A 1 156 ? 10.149 -2.018 -32.771 1.00 80.44 156 ALA A O 1
ATOM 1249 N N . ASP A 1 157 ? 8.529 -3.254 -31.815 1.00 77.50 157 ASP A N 1
ATOM 1250 C CA . ASP A 1 157 ? 7.429 -2.773 -32.664 1.00 77.50 157 ASP A CA 1
ATOM 1251 C C . ASP A 1 157 ? 7.242 -1.257 -32.565 1.00 77.50 157 ASP A C 1
ATOM 1253 O O . ASP A 1 157 ? 7.131 -0.571 -33.580 1.00 77.50 157 ASP A O 1
ATOM 1257 N N . TYR A 1 158 ? 7.255 -0.718 -31.343 1.00 79.31 158 TYR A N 1
ATOM 1258 C CA . TYR A 1 158 ? 7.131 0.719 -31.113 1.00 79.31 158 TYR A CA 1
ATOM 1259 C C . TYR A 1 158 ? 8.307 1.477 -31.736 1.00 79.31 158 TYR A C 1
ATOM 1261 O O . TYR A 1 158 ? 8.102 2.462 -32.444 1.00 79.31 158 TYR A O 1
ATOM 1269 N N . LEU A 1 159 ? 9.534 0.982 -31.535 1.00 81.88 159 LEU A N 1
ATOM 1270 C CA . LEU A 1 159 ? 10.739 1.556 -32.135 1.00 81.88 159 LEU A CA 1
ATOM 1271 C C . LEU A 1 159 ? 10.664 1.558 -33.671 1.00 81.88 159 LEU A C 1
ATOM 1273 O O . LEU A 1 159 ? 10.962 2.575 -34.301 1.00 81.88 159 LEU A O 1
ATOM 1277 N N . ALA A 1 160 ? 10.201 0.466 -34.281 1.00 76.88 160 ALA A N 1
ATOM 1278 C CA . ALA A 1 160 ? 9.996 0.389 -35.724 1.00 76.88 160 ALA A CA 1
ATOM 1279 C C . ALA A 1 160 ? 8.948 1.408 -36.214 1.00 76.88 160 ALA A C 1
ATOM 1281 O O . ALA A 1 160 ? 9.194 2.112 -37.196 1.00 76.88 160 ALA A O 1
ATOM 1282 N N . GLN A 1 161 ? 7.822 1.547 -35.505 1.00 71.88 161 GLN A N 1
ATOM 1283 C CA . GLN A 1 161 ? 6.748 2.491 -35.846 1.00 71.88 161 GLN A CA 1
ATOM 1284 C C . GLN A 1 161 ? 7.198 3.953 -35.805 1.00 71.88 161 GLN A C 1
ATOM 1286 O O . GLN A 1 161 ? 6.823 4.729 -36.683 1.00 71.88 161 GLN A O 1
ATOM 1291 N N . ILE A 1 162 ? 8.035 4.333 -34.836 1.00 75.62 162 ILE A N 1
ATOM 1292 C CA . ILE A 1 162 ? 8.585 5.697 -34.758 1.00 75.62 162 ILE A CA 1
ATOM 1293 C C . ILE A 1 162 ? 9.793 5.907 -35.686 1.00 75.62 162 ILE A C 1
ATOM 1295 O O . ILE A 1 162 ? 10.436 6.956 -35.656 1.00 75.62 162 ILE A O 1
ATOM 1299 N N . GLY A 1 163 ? 10.124 4.916 -36.521 1.00 74.50 163 GLY A N 1
ATOM 1300 C CA . GLY A 1 163 ? 11.226 4.993 -37.471 1.00 74.50 163 GLY A CA 1
ATOM 1301 C C . GLY A 1 163 ? 12.600 4.999 -36.804 1.00 74.50 163 GLY A C 1
ATOM 1302 O O . GLY A 1 163 ? 13.540 5.558 -37.380 1.00 74.50 163 GLY A O 1
ATOM 1303 N N . PHE A 1 164 ? 12.725 4.394 -35.618 1.00 75.94 164 PHE A N 1
ATOM 1304 C CA . PHE A 1 164 ? 13.997 4.157 -34.944 1.00 75.94 164 PHE A CA 1
ATOM 1305 C C . PHE A 1 164 ? 14.757 3.049 -35.684 1.00 75.94 164 PHE A C 1
ATOM 1307 O O . PHE A 1 164 ? 14.668 1.861 -35.387 1.00 75.94 164 PHE A O 1
ATOM 1314 N N . ASN A 1 165 ? 15.470 3.454 -36.728 1.00 74.50 165 ASN A N 1
ATOM 1315 C CA . ASN A 1 165 ? 16.294 2.604 -37.575 1.00 74.50 165 ASN A CA 1
ATOM 1316 C C . ASN A 1 165 ? 17.596 3.340 -37.912 1.00 74.50 165 ASN A C 1
ATOM 1318 O O . ASN A 1 165 ? 17.767 4.495 -37.536 1.00 74.50 165 ASN A O 1
ATOM 1322 N N . LYS A 1 166 ? 18.503 2.706 -38.663 1.00 76.50 166 LYS A N 1
ATOM 1323 C CA . LYS A 1 166 ? 19.795 3.296 -39.076 1.00 76.50 166 LYS A CA 1
ATOM 1324 C C . LYS A 1 166 ? 19.694 4.643 -39.813 1.00 76.50 166 LYS A C 1
ATOM 1326 O O . LYS A 1 166 ? 20.694 5.341 -39.929 1.00 76.50 166 LYS A O 1
ATOM 1331 N N . ASP A 1 167 ? 18.506 5.016 -40.280 1.00 73.88 167 ASP A N 1
ATOM 1332 C CA . ASP A 1 167 ? 18.254 6.278 -40.968 1.00 73.88 167 ASP A CA 1
ATOM 1333 C C . ASP A 1 167 ? 17.884 7.417 -39.991 1.00 73.88 167 ASP A C 1
ATOM 1335 O O . ASP A 1 167 ? 17.478 8.488 -40.433 1.00 73.88 167 ASP A O 1
ATOM 1339 N N . TYR A 1 168 ? 18.008 7.213 -38.668 1.00 69.88 168 TYR A N 1
ATOM 1340 C CA . TYR A 1 168 ? 17.740 8.230 -37.632 1.00 69.88 168 TYR A CA 1
ATOM 1341 C C . TYR A 1 168 ? 18.585 9.506 -37.780 1.00 69.88 168 TYR A C 1
ATOM 1343 O O . TYR A 1 168 ? 18.212 10.558 -37.270 1.00 69.88 168 TYR A O 1
ATOM 1351 N N . ILE A 1 169 ? 19.722 9.413 -38.474 1.00 70.12 169 ILE A N 1
ATOM 1352 C CA . ILE A 1 169 ? 20.630 10.532 -38.756 1.00 70.12 169 ILE A CA 1
ATOM 1353 C C . ILE A 1 169 ? 20.134 11.453 -39.879 1.00 70.12 169 ILE A C 1
ATOM 1355 O O . ILE A 1 169 ? 20.715 12.515 -40.098 1.00 70.12 169 ILE A O 1
ATOM 1359 N N . TYR A 1 170 ? 19.089 11.059 -40.609 1.00 73.31 170 TYR A N 1
ATOM 1360 C CA . TYR A 1 170 ? 18.529 11.854 -41.696 1.00 73.31 170 TYR A CA 1
ATOM 1361 C C . TYR A 1 170 ? 17.260 12.585 -41.233 1.00 73.31 170 TYR A C 1
ATOM 1363 O O . TYR A 1 170 ? 16.457 11.998 -40.504 1.00 73.31 170 TYR A O 1
ATOM 1371 N N . PRO A 1 171 ? 17.031 13.843 -41.660 1.00 63.19 171 PRO A N 1
ATOM 1372 C CA . PRO A 1 171 ? 15.790 14.553 -41.371 1.00 63.19 171 PRO A CA 1
ATOM 1373 C C . PRO A 1 171 ? 14.583 13.762 -41.883 1.00 63.19 171 PRO A C 1
ATOM 1375 O O . PRO A 1 171 ? 14.485 13.471 -43.076 1.00 63.19 171 PRO A O 1
ATOM 1378 N N . LYS A 1 172 ? 13.654 13.427 -40.985 1.00 64.31 172 LYS A N 1
ATOM 1379 C CA . LYS A 1 172 ? 12.385 12.780 -41.331 1.00 64.31 172 LYS A CA 1
ATOM 1380 C C . LYS A 1 172 ? 11.247 13.775 -41.132 1.00 64.31 172 LYS A C 1
ATOM 1382 O O . LYS A 1 172 ? 11.095 14.337 -40.051 1.00 64.31 172 LYS A O 1
ATOM 1387 N N . TYR A 1 173 ? 10.433 13.971 -42.164 1.00 59.91 173 TYR A N 1
ATOM 1388 C CA . TYR A 1 173 ? 9.126 14.611 -42.033 1.00 59.91 173 TYR A CA 1
ATOM 1389 C C . TYR A 1 173 ? 8.106 13.504 -41.757 1.00 59.91 173 TYR A C 1
ATOM 1391 O O . TYR A 1 173 ? 7.963 12.588 -42.565 1.00 59.91 173 TYR A O 1
ATOM 1399 N N . VAL A 1 174 ? 7.451 13.539 -40.596 1.00 62.50 174 VAL A N 1
ATOM 1400 C CA . VAL A 1 174 ? 6.466 12.519 -40.206 1.00 62.50 174 VAL A CA 1
ATOM 1401 C C . VAL A 1 174 ? 5.072 12.888 -40.712 1.00 62.50 174 VAL A C 1
ATOM 1403 O O . VAL A 1 174 ? 4.604 14.007 -40.520 1.00 62.50 174 VAL A O 1
ATOM 1406 N N . GLN A 1 175 ? 4.396 11.923 -41.334 1.00 63.62 175 GLN A N 1
ATOM 1407 C CA . GLN A 1 175 ? 2.963 11.954 -41.627 1.00 63.62 175 GLN A CA 1
ATOM 1408 C C . GLN A 1 175 ? 2.321 10.747 -40.932 1.00 63.62 175 GLN A C 1
ATOM 1410 O O . GLN A 1 175 ? 2.966 9.706 -40.795 1.00 63.62 175 GLN A O 1
ATOM 1415 N N . ALA A 1 176 ? 1.074 10.874 -40.470 1.00 63.31 176 ALA A N 1
ATOM 1416 C CA . ALA A 1 176 ? 0.357 9.757 -39.857 1.00 63.31 176 ALA A CA 1
ATOM 1417 C C . ALA A 1 176 ? 0.330 8.552 -40.813 1.00 63.31 176 ALA A C 1
ATOM 1419 O O . ALA A 1 176 ? -0.028 8.693 -41.986 1.00 63.31 176 ALA A O 1
ATOM 1420 N N . ALA A 1 177 ? 0.727 7.378 -40.320 1.00 62.28 177 ALA A N 1
ATOM 1421 C CA . ALA A 1 177 ? 0.751 6.169 -41.129 1.00 62.28 177 ALA A CA 1
ATOM 1422 C C . ALA A 1 177 ? -0.684 5.756 -41.504 1.00 62.28 177 ALA A C 1
ATOM 1424 O O . ALA A 1 177 ? -1.546 5.640 -40.635 1.00 62.28 177 ALA A O 1
ATOM 1425 N N . GLY A 1 178 ? -0.938 5.500 -42.792 1.00 68.69 178 GLY A N 1
ATOM 1426 C CA . GLY A 1 178 ? -2.225 4.962 -43.262 1.00 68.69 178 GLY A CA 1
ATOM 1427 C C . GLY A 1 178 ? -2.477 3.510 -42.828 1.00 68.69 178 GLY A C 1
ATOM 1428 O O . GLY A 1 178 ? -3.602 3.023 -42.900 1.00 68.69 178 GLY A O 1
ATOM 1429 N N . THR A 1 179 ? -1.437 2.804 -42.376 1.00 64.12 179 THR A N 1
ATOM 1430 C CA . THR A 1 179 ? -1.497 1.442 -41.831 1.00 64.12 179 THR A CA 1
ATOM 1431 C C . THR A 1 179 ? -0.403 1.286 -40.765 1.00 64.12 179 THR A C 1
ATOM 1433 O O . THR A 1 179 ? 0.728 1.703 -41.027 1.00 64.12 179 THR A O 1
ATOM 1436 N N . PRO A 1 180 ? -0.696 0.725 -39.575 1.00 63.69 180 PRO A N 1
ATOM 1437 C CA . PRO A 1 180 ? 0.310 0.500 -38.535 1.00 63.69 180 PRO A CA 1
ATOM 1438 C C . PRO A 1 180 ? 1.421 -0.446 -39.012 1.00 63.69 180 PRO A C 1
ATOM 1440 O O . PRO A 1 180 ? 1.132 -1.496 -39.582 1.00 63.69 180 PRO A O 1
ATOM 1443 N N . LEU A 1 181 ? 2.684 -0.089 -38.763 1.00 63.03 181 LEU A N 1
ATOM 1444 C CA . LEU A 1 181 ? 3.836 -0.959 -39.023 1.00 63.03 181 LEU A CA 1
ATOM 1445 C C . LEU A 1 181 ? 4.051 -1.918 -37.841 1.00 63.03 181 LEU A C 1
ATOM 1447 O O . LEU A 1 181 ? 3.996 -1.500 -36.685 1.00 63.03 181 LEU A O 1
ATOM 1451 N N . HIS A 1 182 ? 4.331 -3.189 -38.124 1.00 62.69 182 HIS A N 1
ATOM 1452 C CA . HIS A 1 182 ? 4.788 -4.172 -37.131 1.00 62.69 182 HIS A CA 1
ATOM 1453 C C . HIS A 1 182 ? 6.307 -4.364 -37.268 1.00 62.69 182 HIS A C 1
ATOM 1455 O O . HIS A 1 182 ? 6.824 -4.189 -38.371 1.00 62.69 182 HIS A O 1
ATOM 1461 N N . ALA A 1 183 ? 7.029 -4.754 -36.214 1.00 56.22 183 ALA A N 1
ATOM 1462 C CA . ALA A 1 183 ? 8.478 -5.010 -36.262 1.00 56.22 183 ALA A CA 1
ATOM 1463 C C . ALA A 1 183 ? 8.867 -6.045 -37.323 1.00 56.22 183 ALA A C 1
ATOM 1465 O O . ALA A 1 183 ? 9.950 -5.951 -37.895 1.00 56.22 183 ALA A O 1
ATOM 1466 N N . ASP A 1 184 ? 7.966 -6.975 -37.639 1.00 63.19 184 ASP A N 1
ATOM 1467 C CA . ASP A 1 184 ? 8.173 -7.987 -38.678 1.00 63.19 184 ASP A CA 1
ATOM 1468 C C . ASP A 1 184 ? 8.009 -7.422 -40.104 1.00 63.19 184 ASP A C 1
ATOM 1470 O O . ASP A 1 184 ? 8.305 -8.090 -41.097 1.00 63.19 184 ASP A O 1
ATOM 1474 N N . THR A 1 185 ? 7.541 -6.177 -40.233 1.00 58.47 185 THR A N 1
ATOM 1475 C CA . THR A 1 185 ? 7.317 -5.517 -41.521 1.00 58.47 185 THR A CA 1
ATOM 1476 C C . THR A 1 185 ? 8.618 -4.871 -41.987 1.00 58.47 185 THR A C 1
ATOM 1478 O O . THR A 1 185 ? 8.998 -3.790 -41.535 1.00 58.47 185 THR A O 1
ATOM 1481 N N . MET A 1 186 ? 9.306 -5.513 -42.931 1.00 46.66 186 MET A N 1
ATOM 1482 C CA . MET A 1 186 ? 10.401 -4.878 -43.666 1.00 46.66 186 MET A CA 1
ATOM 1483 C C . MET A 1 186 ? 9.846 -3.671 -44.432 1.00 46.66 186 MET A C 1
ATOM 1485 O O . MET A 1 186 ? 9.074 -3.827 -45.376 1.00 46.66 186 MET A O 1
ATOM 1489 N N . VAL A 1 187 ? 10.234 -2.457 -44.036 1.00 50.69 187 VAL A N 1
ATOM 1490 C CA . VAL A 1 187 ? 9.940 -1.253 -44.820 1.00 50.69 187 VAL A CA 1
ATOM 1491 C C . VAL A 1 187 ? 10.862 -1.270 -46.037 1.00 50.69 187 VAL A C 1
ATOM 1493 O O . VAL A 1 187 ? 12.024 -0.867 -45.959 1.00 50.69 187 VAL A O 1
ATOM 1496 N N . GLU A 1 188 ? 10.367 -1.776 -47.167 1.00 48.41 188 GLU A N 1
ATOM 1497 C CA . GLU A 1 188 ? 11.033 -1.552 -48.448 1.00 48.41 188 GLU A CA 1
ATOM 1498 C C . GLU A 1 188 ? 11.137 -0.044 -48.692 1.00 48.41 188 GLU A C 1
ATOM 1500 O O . GLU A 1 188 ? 10.211 0.716 -48.403 1.00 48.41 188 GLU A O 1
ATOM 1505 N N . ARG A 1 189 ? 12.294 0.406 -49.194 1.00 43.69 189 ARG A N 1
ATOM 1506 C CA . ARG A 1 189 ? 12.544 1.816 -49.508 1.00 43.69 189 ARG A CA 1
ATOM 1507 C C . ARG A 1 189 ? 11.489 2.322 -50.489 1.00 43.69 189 ARG A C 1
ATOM 1509 O O . ARG A 1 189 ? 11.627 2.150 -51.698 1.00 43.69 189 ARG A O 1
ATOM 1516 N N . VAL A 1 190 ? 10.473 3.010 -49.986 1.00 44.75 190 VAL A N 1
ATOM 1517 C CA . VAL A 1 190 ? 9.548 3.745 -50.842 1.00 44.75 190 VAL A CA 1
ATOM 1518 C C . VAL A 1 190 ? 10.268 5.004 -51.328 1.00 44.75 190 VAL A C 1
ATOM 1520 O O . VAL A 1 190 ? 10.465 5.949 -50.571 1.00 44.75 190 VAL A O 1
ATOM 1523 N N . GLY A 1 191 ? 10.655 5.012 -52.608 1.00 42.97 191 GLY A N 1
ATOM 1524 C CA . GLY A 1 191 ? 10.760 6.258 -53.374 1.00 42.97 191 GLY A CA 1
ATOM 1525 C C . GLY A 1 191 ? 12.143 6.874 -53.594 1.00 42.97 191 GLY A C 1
ATOM 1526 O O . GLY A 1 191 ? 12.286 8.082 -53.451 1.00 42.97 191 GLY A O 1
ATOM 1527 N N . MET A 1 192 ? 13.136 6.111 -54.055 1.00 31.62 192 MET A N 1
ATOM 1528 C CA . MET A 1 192 ? 14.246 6.715 -54.811 1.00 31.62 192 MET A CA 1
ATOM 1529 C C . MET A 1 192 ? 14.419 6.012 -56.159 1.00 31.62 192 MET A C 1
ATOM 1531 O O . MET A 1 192 ? 15.119 5.008 -56.267 1.00 31.62 192 MET A O 1
ATOM 1535 N N . SER A 1 193 ? 13.748 6.543 -57.184 1.00 32.31 193 SER A N 1
ATOM 1536 C CA . SER A 1 193 ? 14.005 6.224 -58.588 1.00 32.31 193 SER A CA 1
ATOM 1537 C C . SER A 1 193 ? 15.292 6.919 -59.068 1.00 32.31 193 SER A C 1
ATOM 1539 O O . SER A 1 193 ? 15.618 8.036 -58.672 1.00 32.31 193 SER A O 1
ATOM 1541 N N . TYR A 1 194 ? 16.055 6.186 -59.874 1.00 38.34 194 TYR A N 1
ATOM 1542 C CA . TYR A 1 194 ? 17.468 6.372 -60.221 1.00 38.34 194 TYR A CA 1
ATOM 1543 C C . TYR A 1 194 ? 17.782 7.551 -61.158 1.00 38.34 194 TYR A C 1
ATOM 1545 O O . TYR A 1 194 ? 16.944 7.914 -61.975 1.00 38.34 194 TYR A O 1
ATOM 1553 N N . TRP A 1 195 ? 19.057 7.975 -61.181 1.00 27.69 195 TRP A N 1
ATOM 1554 C CA . TRP A 1 195 ? 19.811 8.156 -62.435 1.00 27.69 195 TRP A CA 1
ATOM 1555 C C . TRP A 1 195 ? 21.227 7.579 -62.303 1.00 27.69 195 TRP A C 1
ATOM 1557 O O . TRP A 1 195 ? 21.949 7.843 -61.345 1.00 27.69 195 TRP A O 1
ATOM 1567 N N . SER A 1 196 ? 21.593 6.756 -63.279 1.00 36.50 196 SER A N 1
ATOM 1568 C CA . SER A 1 196 ? 22.885 6.096 -63.429 1.00 36.50 196 SER A CA 1
ATOM 1569 C C . SER A 1 196 ? 24.026 7.100 -63.602 1.00 36.50 196 SER A C 1
ATOM 1571 O O . SER A 1 196 ? 23.981 7.921 -64.514 1.00 36.50 196 SER A O 1
ATOM 1573 N N . VAL A 1 197 ? 25.107 6.944 -62.837 1.00 29.20 197 VAL A N 1
ATOM 1574 C CA . VAL A 1 197 ? 26.457 7.266 -63.318 1.00 29.20 197 VAL A CA 1
ATOM 1575 C C . VAL A 1 197 ? 27.355 6.100 -62.938 1.00 29.20 197 VAL A C 1
ATOM 1577 O O . VAL A 1 197 ? 27.576 5.812 -61.764 1.00 29.20 197 VAL A O 1
ATOM 1580 N N . ALA A 1 198 ? 27.831 5.394 -63.958 1.00 36.81 198 ALA A N 1
ATOM 1581 C CA . ALA A 1 198 ? 28.885 4.413 -63.811 1.00 36.81 198 ALA A CA 1
ATOM 1582 C C . ALA A 1 198 ? 30.151 5.121 -63.315 1.00 36.81 198 ALA A C 1
ATOM 1584 O O . ALA A 1 198 ? 30.659 6.017 -63.985 1.00 36.81 198 ALA A O 1
ATOM 1585 N N . VAL A 1 199 ? 30.682 4.692 -62.174 1.00 31.22 199 VAL A N 1
ATOM 1586 C CA . VAL A 1 199 ? 32.088 4.912 -61.838 1.00 31.22 199 VAL A CA 1
ATOM 1587 C C . VAL A 1 199 ? 32.657 3.558 -61.455 1.00 31.22 199 VAL A C 1
ATOM 1589 O O . VAL A 1 199 ? 32.405 3.027 -60.376 1.00 31.22 199 VAL A O 1
ATOM 1592 N N . ALA A 1 200 ? 33.381 2.970 -62.401 1.00 39.81 200 ALA A N 1
ATOM 1593 C CA . ALA A 1 200 ? 34.253 1.844 -62.139 1.00 39.81 200 ALA A CA 1
ATOM 1594 C C . ALA A 1 200 ? 35.420 2.330 -61.271 1.00 39.81 200 ALA A C 1
ATOM 1596 O O . ALA A 1 200 ? 36.124 3.259 -61.660 1.00 39.81 200 ALA A O 1
ATOM 1597 N N . VAL A 1 201 ? 35.657 1.679 -60.134 1.00 32.03 201 VAL A N 1
ATOM 1598 C CA . VAL A 1 201 ? 36.968 1.701 -59.480 1.00 32.03 201 VAL A CA 1
ATOM 1599 C C . VAL A 1 201 ? 37.354 0.261 -59.183 1.00 32.03 201 VAL A C 1
ATOM 1601 O O . VAL A 1 201 ? 36.809 -0.396 -58.301 1.00 32.03 201 VAL A O 1
ATOM 1604 N N . VAL A 1 202 ? 38.287 -0.220 -59.997 1.00 40.38 202 VAL A N 1
ATOM 1605 C CA . VAL A 1 202 ? 39.103 -1.404 -59.751 1.00 40.38 202 VAL A CA 1
ATOM 1606 C C . VAL A 1 202 ? 39.968 -1.122 -58.525 1.00 40.38 202 VAL A C 1
ATOM 1608 O O . VAL A 1 202 ? 40.673 -0.117 -58.510 1.00 40.38 202 VAL A O 1
ATOM 1611 N N . VAL A 1 203 ? 39.981 -2.021 -57.542 1.00 32.78 203 VAL A N 1
ATOM 1612 C CA . VAL A 1 203 ? 41.110 -2.118 -56.610 1.00 32.78 203 VAL A CA 1
ATOM 1613 C C . VAL A 1 203 ? 41.568 -3.566 -56.578 1.00 32.78 203 VAL A C 1
ATOM 1615 O O . VAL A 1 203 ? 40.837 -4.471 -56.180 1.00 32.78 203 VAL A O 1
ATOM 1618 N N . ALA A 1 204 ? 42.775 -3.749 -57.103 1.00 33.38 204 ALA A N 1
ATOM 1619 C CA . ALA A 1 204 ? 43.521 -4.987 -57.119 1.00 33.38 204 ALA A CA 1
ATOM 1620 C C . ALA A 1 204 ? 44.044 -5.335 -55.718 1.00 33.38 204 ALA A C 1
ATOM 1622 O O . ALA A 1 204 ? 44.321 -4.457 -54.904 1.00 33.38 204 ALA A O 1
ATOM 1623 N N . LEU A 1 205 ? 44.193 -6.641 -55.504 1.00 34.03 205 LEU A N 1
ATOM 1624 C CA . LEU A 1 205 ? 44.939 -7.285 -54.427 1.00 34.03 205 LEU A CA 1
ATOM 1625 C C . LEU A 1 205 ? 46.333 -6.674 -54.233 1.00 34.03 205 LEU A C 1
ATOM 1627 O O . LEU A 1 205 ? 47.100 -6.641 -55.195 1.00 34.03 205 LEU A O 1
ATOM 1631 N N . LEU A 1 206 ? 46.654 -6.323 -52.984 1.00 36.09 206 LEU A N 1
ATOM 1632 C CA . LEU A 1 206 ? 47.909 -6.621 -52.280 1.00 36.09 206 LEU A CA 1
ATOM 1633 C C . LEU A 1 206 ? 47.614 -6.711 -50.777 1.00 36.09 206 LEU A C 1
ATOM 1635 O O . LEU A 1 206 ? 46.943 -5.789 -50.263 1.00 36.09 206 LEU A O 1
#